Protein AF-A0AAN7AMM7-F1 (afdb_monomer)

Secondary structure (DSSP, 8-state):
-------------------------------------------------------------------------------------------------------------------------HHHHHHHHHHHHHHHTTTTTSPPPPP-SHHHHHHHHHHHHTTTT--HHHHHHHHHHHHHT--HHHHHHHHHHHHHHHHHHHHHHHHHHHTS-HHHHHHHHHHHHHHHHTT---PPPPP-TTSPPPPPPHHHHHHHHHHHTSTTTTS-HHHHHHHHHHHHHHS-HHHHHHHH-TTS--

Foldseek 3Di:
DDDDDDDDDDDDDDDDDDDDDDDDDDDDDDDDDDDDPDDPDDDDDPPPPDPDDDPDDDDDDDDDDDDDDDDDDDDDDDDDDDDDDDDDDDDDDDDDDDDDDDDDDPDPDDPDPPPPPPPQPVVSVVVVLLVVLCVLLCQVVQDDADQLDLLSLLVVVVCVVQPPNDPCVVCVVVSVVVVVVDDPVSSVVSNVVSNVSVVVSVVSRLVVLVPDDPVSLVSSQVSQVVCVVVVHDHDDRRDDPPDDDDDDALLRVQLVVQVVVCPCVPPDPVVSVVVSVVVVVVDDPVVSVCSRCVVVVD

Radius of gyration: 39.68 Å; Cα contacts (8 Å, |Δi|>4): 112; chains: 1; bounding box: 94×108×64 Å

InterPro domains:
  IPR036910 High mobility group box domain superfamily [G3DSA:1.10.30.10] (140-233)
  IPR036910 High mobility group box domain superfamily [G3DSA:1.10.30.10] (241-297)
  IPR036910 High mobility group box domain superfamily [SSF47095] (231-293)

Sequence (298 aa):
MLTSVGLATARRLHVGGAQSIYRTTRVALRISSQSAVVVPSGIRIAAIFKRGFAAARTARAPKAAAVVKTTKKTTTTTTTKKPKKKTTAASAKKKTTTKKAKKAAPKAKKPKTVKKKVALTDEQKQKLKIKKLREVALLSDQPTGLPSRTWPVFLSNHLKENTGKVNLTKDATELGARYKQLSAADLAALDAIAKRNKAANDLALASWVASKSVEEIAAANRARVKLRKLGVKAKSRLVDPRHVPKALTGFALFTKARWASGEFAGFKTPEATRAISQEWKGLSAAERESYLHPSEAV

Nearest PDB structures (foldseek):
  3tq6-assembly1_A  TM=4.066E-01  e=6.238E-02  Homo sapiens
  6erq-assembly2_G  TM=4.238E-01  e=1.434E-01  Homo sapiens

Structure (mmCIF, N/CA/C/O backbone):
data_AF-A0AAN7AMM7-F1
#
_entry.id   AF-A0AAN7AMM7-F1
#
loop_
_atom_site.group_PDB
_atom_site.id
_atom_site.type_symbol
_atom_site.label_atom_id
_atom_site.label_alt_id
_atom_site.label_comp_id
_atom_site.label_asym_id
_atom_site.label_entity_id
_atom_site.label_seq_id
_atom_site.pdbx_PDB_ins_code
_atom_site.Cartn_x
_atom_site.Cartn_y
_atom_site.Cartn_z
_atom_site.occupancy
_atom_site.B_iso_or_equiv
_atom_site.auth_seq_id
_atom_site.auth_comp_id
_atom_site.auth_asym_id
_atom_site.auth_atom_id
_atom_site.pdbx_PDB_model_num
ATOM 1 N N . MET A 1 1 ? 35.305 -30.884 31.792 1.00 46.66 1 MET A N 1
ATOM 2 C CA . MET A 1 1 ? 34.986 -32.287 31.448 1.00 46.66 1 MET A CA 1
ATOM 3 C C . MET A 1 1 ? 33.794 -32.718 32.292 1.00 46.66 1 MET A C 1
ATOM 5 O O . MET A 1 1 ? 33.762 -32.320 33.445 1.00 46.66 1 MET A O 1
ATOM 9 N N . LEU A 1 2 ? 32.880 -33.501 31.705 1.00 39.72 2 LEU A N 1
ATOM 10 C CA . LEU A 1 2 ? 31.618 -34.063 32.237 1.00 39.72 2 LEU A CA 1
ATOM 11 C C . LEU A 1 2 ? 30.327 -33.286 31.906 1.00 39.72 2 LEU A C 1
ATOM 13 O O . LEU A 1 2 ? 29.833 -32.433 32.634 1.00 39.72 2 LEU A O 1
ATOM 17 N N . THR A 1 3 ? 29.810 -33.655 30.737 1.00 46.28 3 THR A N 1
ATOM 18 C CA . THR A 1 3 ? 28.463 -33.476 30.188 1.00 46.28 3 THR A CA 1
ATOM 19 C C . THR A 1 3 ? 27.392 -34.194 31.018 1.00 46.28 3 THR A C 1
ATOM 21 O O . THR A 1 3 ? 27.584 -35.350 31.386 1.00 46.28 3 THR A O 1
ATOM 24 N N . SER A 1 4 ? 26.230 -33.562 31.212 1.00 45.06 4 SER A N 1
ATOM 25 C CA . SER A 1 4 ? 25.008 -34.207 31.712 1.00 45.06 4 SER A CA 1
ATOM 26 C C . SER A 1 4 ? 24.020 -34.372 30.555 1.00 45.06 4 SER A C 1
ATOM 28 O O . SER A 1 4 ? 23.409 -33.409 30.091 1.00 45.06 4 SER A O 1
ATOM 30 N N . VAL A 1 5 ? 23.928 -35.602 30.052 1.00 50.38 5 VAL A N 1
ATOM 31 C CA . VAL A 1 5 ? 22.868 -36.091 29.165 1.00 50.38 5 VAL A CA 1
ATOM 32 C C . VAL A 1 5 ? 21.896 -36.865 30.049 1.00 50.38 5 VAL A C 1
ATOM 34 O O . VAL A 1 5 ? 22.305 -37.790 30.742 1.00 50.38 5 VAL A O 1
ATOM 37 N N . GLY A 1 6 ? 20.615 -36.501 30.015 1.00 45.38 6 GLY A N 1
ATOM 38 C CA . GLY A 1 6 ? 19.562 -37.181 30.766 1.00 45.38 6 GLY A CA 1
ATOM 39 C C . GLY A 1 6 ? 18.211 -37.037 30.077 1.00 45.38 6 GLY A C 1
ATOM 40 O O . GLY A 1 6 ? 17.442 -36.131 30.379 1.00 45.38 6 GLY A O 1
ATOM 41 N N . LEU A 1 7 ? 17.954 -37.930 29.121 1.00 44.44 7 LEU A N 1
ATOM 42 C CA . LEU A 1 7 ? 16.650 -38.199 28.515 1.00 44.44 7 LEU A CA 1
ATOM 43 C C . LEU A 1 7 ? 15.674 -38.735 29.574 1.00 44.44 7 LEU A C 1
ATOM 45 O O . LEU A 1 7 ? 15.968 -39.735 30.222 1.00 44.44 7 LEU A O 1
ATOM 49 N N . ALA A 1 8 ? 14.484 -38.144 29.681 1.00 43.47 8 ALA A N 1
ATOM 50 C CA . ALA A 1 8 ? 13.357 -38.751 30.388 1.00 43.47 8 ALA A CA 1
ATOM 51 C C . ALA A 1 8 ? 12.073 -38.591 29.564 1.00 43.47 8 ALA A C 1
ATOM 53 O O . ALA A 1 8 ? 11.378 -37.578 29.607 1.00 43.47 8 ALA A O 1
ATOM 54 N N . THR A 1 9 ? 11.776 -39.621 28.777 1.00 49.09 9 THR A N 1
ATOM 55 C CA . THR A 1 9 ? 10.479 -39.855 28.142 1.00 49.09 9 THR A CA 1
ATOM 56 C C . THR A 1 9 ? 9.549 -40.543 29.138 1.00 49.09 9 THR A C 1
ATOM 58 O O . THR A 1 9 ? 9.823 -41.672 29.538 1.00 49.09 9 THR A O 1
ATOM 61 N N . ALA A 1 10 ? 8.418 -39.927 29.479 1.00 43.88 10 ALA A N 1
ATOM 62 C CA . ALA A 1 10 ? 7.326 -40.612 30.167 1.00 43.88 10 ALA A CA 1
ATOM 63 C C . ALA A 1 10 ? 6.009 -40.361 29.426 1.00 43.88 10 ALA A C 1
ATOM 65 O O . ALA A 1 10 ? 5.419 -39.284 29.473 1.00 43.88 10 ALA A O 1
ATOM 66 N N . ARG A 1 11 ? 5.576 -41.402 28.713 1.00 40.56 11 ARG A N 1
ATOM 67 C CA . ARG A 1 11 ? 4.236 -41.555 28.151 1.00 40.56 11 ARG A CA 1
ATOM 68 C C . ARG A 1 11 ? 3.248 -41.729 29.309 1.00 40.56 11 ARG A C 1
ATOM 70 O O . ARG A 1 11 ? 3.452 -42.604 30.146 1.00 40.56 11 ARG A O 1
ATOM 77 N N . ARG A 1 12 ? 2.144 -40.983 29.317 1.00 44.97 12 ARG A N 1
ATOM 78 C CA . ARG A 1 12 ? 0.908 -41.415 29.985 1.00 44.97 12 ARG A CA 1
ATOM 79 C C . ARG A 1 12 ? -0.220 -41.459 28.967 1.00 44.97 12 ARG A C 1
ATOM 81 O O . ARG A 1 12 ? -0.675 -40.437 28.468 1.00 44.97 12 ARG A O 1
ATOM 88 N N . LEU A 1 13 ? -0.610 -42.692 28.668 1.00 38.50 13 LEU A N 1
ATOM 89 C CA . LEU A 1 13 ? -1.892 -43.075 28.099 1.00 38.50 13 LEU A CA 1
ATOM 90 C C . LEU A 1 13 ? -2.996 -42.742 29.109 1.00 38.50 13 LEU A C 1
ATOM 92 O O . LEU A 1 13 ? -2.814 -42.998 30.299 1.00 38.50 13 LEU A O 1
ATOM 96 N N . HIS A 1 14 ? -4.135 -42.251 28.630 1.00 42.66 14 HIS A N 1
ATOM 97 C CA . HIS A 1 14 ? -5.446 -42.601 29.173 1.00 42.66 14 HIS A CA 1
ATOM 98 C C . HIS A 1 14 ? -6.382 -42.894 27.998 1.00 42.66 14 HIS A C 1
ATOM 100 O O . HIS A 1 14 ? -6.442 -42.152 27.019 1.00 42.66 14 HIS A O 1
ATOM 106 N N . VAL A 1 15 ? -7.034 -44.044 28.118 1.00 45.81 15 VAL A N 1
ATOM 107 C CA . VAL A 1 15 ? -8.008 -44.668 27.224 1.00 45.81 15 VAL A CA 1
ATOM 108 C C . VAL A 1 15 ? -9.395 -44.502 27.853 1.00 45.81 15 VAL A C 1
ATOM 110 O O . VAL A 1 15 ? -9.505 -44.512 29.076 1.00 45.81 15 VAL A O 1
ATOM 113 N N . GLY A 1 16 ? -10.432 -44.436 27.011 1.00 36.75 16 GLY A N 1
ATOM 114 C CA . GLY A 1 16 ? -11.852 -44.597 27.366 1.00 36.75 16 GLY A CA 1
ATOM 115 C C . GLY A 1 16 ? -12.632 -43.328 27.041 1.00 36.75 16 GLY A C 1
ATOM 116 O O . GLY A 1 16 ? -12.520 -42.350 27.764 1.00 36.75 16 GLY A O 1
ATOM 117 N N . GLY A 1 17 ? -13.301 -43.193 25.897 1.00 37.69 17 GLY A N 1
ATOM 118 C CA . GLY A 1 17 ? -14.457 -43.933 25.355 1.00 37.69 17 GLY A CA 1
ATOM 119 C C . GLY A 1 17 ? -15.352 -42.833 24.735 1.00 37.69 17 GLY A C 1
ATOM 120 O O . GLY A 1 17 ? -15.280 -41.697 25.183 1.00 37.69 17 GLY A O 1
ATOM 121 N N . ALA A 1 18 ? -16.136 -42.951 23.669 1.00 44.47 18 ALA A N 1
ATOM 122 C CA . ALA A 1 18 ? -16.715 -44.020 22.870 1.00 44.47 18 ALA A CA 1
ATOM 123 C C . ALA A 1 18 ? -16.706 -43.532 21.390 1.00 44.47 18 ALA A C 1
ATOM 125 O O . ALA A 1 18 ? -16.718 -42.330 21.139 1.00 44.47 18 ALA A O 1
ATOM 126 N N . GLN A 1 19 ? -16.442 -44.377 20.384 1.00 42.66 19 GLN A N 1
ATOM 127 C CA . GLN A 1 19 ? -17.446 -44.967 19.467 1.00 42.66 19 GLN A CA 1
ATOM 128 C C . GLN A 1 19 ? -18.625 -44.008 19.150 1.00 42.66 19 GLN A C 1
ATOM 130 O O . GLN A 1 19 ? -19.270 -43.521 20.063 1.00 42.66 19 GLN A O 1
ATOM 135 N N . SER A 1 20 ? -19.058 -43.746 17.916 1.00 37.78 20 SER A N 1
ATOM 136 C CA . SER A 1 20 ? -18.904 -44.482 16.662 1.00 37.78 20 SER A CA 1
ATOM 137 C C . SER A 1 20 ? -19.688 -43.716 15.566 1.00 37.78 20 SER A C 1
ATOM 139 O O . SER A 1 20 ? -20.734 -43.153 15.866 1.00 37.78 20 SER A O 1
ATOM 141 N N . ILE A 1 21 ? -19.136 -43.698 14.338 1.00 48.72 21 ILE A N 1
ATOM 142 C CA . ILE A 1 21 ? -19.791 -43.930 13.025 1.00 48.72 21 ILE A CA 1
ATOM 143 C C . ILE A 1 21 ? -21.006 -43.013 12.707 1.00 48.72 21 ILE A C 1
ATOM 145 O O . ILE A 1 21 ? -21.989 -42.994 13.421 1.00 48.72 21 ILE A O 1
ATOM 149 N N . TYR A 1 22 ? -21.000 -42.177 11.658 1.00 42.22 22 TYR A N 1
ATOM 150 C CA . TYR A 1 22 ? -21.441 -42.561 10.309 1.00 42.22 22 TYR A CA 1
ATOM 151 C C . TYR A 1 22 ? -21.003 -41.549 9.225 1.00 42.22 22 TYR A C 1
ATOM 153 O O . TYR A 1 22 ? -21.316 -40.366 9.284 1.00 42.22 22 TYR A O 1
ATOM 161 N N . ARG A 1 23 ? -20.420 -42.115 8.156 1.00 40.47 23 ARG A N 1
ATOM 162 C CA . ARG A 1 23 ? -20.564 -41.737 6.731 1.00 40.47 23 ARG A CA 1
ATOM 163 C C . ARG A 1 23 ? -19.791 -40.527 6.198 1.00 40.47 23 ARG A C 1
ATOM 165 O O . ARG A 1 23 ? -20.318 -39.456 5.919 1.00 40.47 23 ARG A O 1
ATOM 172 N N . THR A 1 24 ? -18.549 -40.831 5.842 1.00 47.97 24 THR A N 1
ATOM 173 C CA . THR A 1 24 ? -17.910 -40.375 4.604 1.00 47.97 24 THR A CA 1
ATOM 174 C C . THR A 1 24 ? -18.568 -40.997 3.356 1.00 47.97 24 THR A C 1
ATOM 176 O O . THR A 1 24 ? -19.248 -42.020 3.433 1.00 47.97 24 THR A O 1
ATOM 179 N N . THR A 1 25 ? -18.255 -40.399 2.199 1.00 48.72 25 THR A N 1
ATOM 180 C CA . THR A 1 25 ? -18.481 -40.816 0.795 1.00 48.72 25 THR A CA 1
ATOM 181 C C . THR A 1 25 ? -19.741 -40.292 0.093 1.00 48.72 25 THR A C 1
ATOM 183 O O . THR A 1 25 ? -20.838 -40.804 0.265 1.00 48.72 25 THR A O 1
ATOM 186 N N . ARG A 1 26 ? -19.536 -39.317 -0.808 1.00 44.62 26 ARG A N 1
ATOM 187 C CA . ARG A 1 26 ? -19.752 -39.481 -2.260 1.00 44.62 26 ARG A CA 1
ATOM 188 C C . ARG A 1 26 ? -18.872 -38.496 -3.034 1.00 44.62 26 ARG A C 1
ATOM 190 O O . ARG A 1 26 ? -19.199 -37.326 -3.188 1.00 44.62 26 ARG A O 1
ATOM 197 N N . VAL A 1 27 ? -17.754 -39.013 -3.535 1.00 41.50 27 VAL A N 1
ATOM 198 C CA . VAL A 1 27 ? -17.115 -38.524 -4.759 1.00 41.50 27 VAL A CA 1
ATOM 199 C C . VAL A 1 27 ? -17.844 -39.216 -5.906 1.00 41.50 27 VAL A C 1
ATOM 201 O O . VAL A 1 27 ? -17.914 -40.441 -5.932 1.00 41.50 27 VAL A O 1
ATOM 204 N N . ALA A 1 28 ? -18.398 -38.446 -6.836 1.00 44.62 28 ALA A N 1
ATOM 205 C CA . ALA A 1 28 ? -18.820 -38.955 -8.131 1.00 44.62 28 ALA A CA 1
ATOM 206 C C . ALA A 1 28 ? -18.391 -37.954 -9.202 1.00 44.62 28 ALA A C 1
ATOM 208 O O . ALA A 1 28 ? -18.770 -36.782 -9.169 1.00 44.62 28 ALA A O 1
ATOM 209 N N . LEU A 1 29 ? -17.561 -38.446 -10.122 1.00 42.75 29 LEU A N 1
ATOM 210 C CA . LEU A 1 29 ? -17.170 -37.786 -11.356 1.00 42.75 29 LEU A CA 1
ATOM 211 C C . LEU A 1 29 ? -18.412 -37.324 -12.131 1.00 42.75 29 LEU A C 1
ATOM 213 O O . LEU A 1 29 ? -19.308 -38.119 -12.410 1.00 42.75 29 LEU A O 1
ATOM 217 N N . ARG A 1 30 ? -18.390 -36.079 -12.607 1.00 42.78 30 ARG A N 1
ATOM 218 C CA . ARG A 1 30 ? -19.009 -35.730 -13.889 1.00 42.78 30 ARG A CA 1
ATOM 219 C C . ARG A 1 30 ? -17.987 -35.014 -14.752 1.00 42.78 30 ARG A C 1
ATOM 221 O O . ARG A 1 30 ? -17.804 -33.805 -14.679 1.00 42.78 30 ARG A O 1
ATOM 228 N N . ILE A 1 31 ? -17.325 -35.824 -15.567 1.00 46.47 31 ILE A N 1
ATOM 229 C CA . ILE A 1 31 ? -16.781 -35.408 -16.850 1.00 46.47 31 ILE A CA 1
ATOM 230 C C . ILE A 1 31 ? -17.985 -35.354 -17.792 1.00 46.47 31 ILE A C 1
ATOM 232 O O . ILE A 1 31 ? -18.560 -36.384 -18.128 1.00 46.47 31 ILE A O 1
ATOM 236 N N . SER A 1 32 ? -18.392 -34.154 -18.187 1.00 46.72 32 SER A N 1
ATOM 237 C CA . SER A 1 32 ? -19.188 -33.960 -19.395 1.00 46.72 32 SER A CA 1
ATOM 238 C C . SER A 1 32 ? -18.761 -32.652 -20.040 1.00 46.72 32 SER A C 1
ATOM 240 O O . SER A 1 32 ? -19.041 -31.561 -19.544 1.00 46.72 32 SER A O 1
ATOM 242 N N . SER A 1 33 ? -18.033 -32.819 -21.135 1.00 48.41 33 SER A N 1
ATOM 243 C CA . SER A 1 33 ? -17.755 -31.855 -22.185 1.00 48.41 33 SER A CA 1
ATOM 244 C C . SER A 1 33 ? -18.963 -30.971 -22.499 1.00 48.41 33 SER A C 1
ATOM 246 O O . SER A 1 33 ? -19.950 -31.444 -23.060 1.00 48.41 33 SER A O 1
ATOM 248 N N . GLN A 1 34 ? -18.851 -29.678 -22.206 1.00 50.12 34 GLN A N 1
ATOM 249 C CA . GLN A 1 34 ? -19.553 -28.649 -22.962 1.00 50.12 34 GLN A CA 1
ATOM 250 C C . GLN A 1 34 ? -18.558 -27.559 -23.338 1.00 50.12 34 GLN A C 1
ATOM 252 O O . GLN A 1 34 ? -18.090 -26.771 -22.518 1.00 50.12 34 GLN A O 1
ATOM 257 N N . SER A 1 35 ? -18.215 -27.579 -24.616 1.00 49.62 35 SER A N 1
ATOM 258 C CA . SER A 1 35 ? -17.492 -26.552 -25.339 1.00 49.62 35 SER A CA 1
ATOM 259 C C . SER A 1 35 ? -18.355 -25.289 -25.380 1.00 49.62 35 SER A C 1
ATOM 261 O O . SER A 1 35 ? -19.214 -25.148 -26.244 1.00 49.62 35 SER A O 1
ATOM 263 N N . ALA A 1 36 ? -18.151 -24.370 -24.437 1.00 45.97 36 ALA A N 1
ATOM 264 C CA . ALA A 1 36 ? -18.693 -23.021 -24.531 1.00 45.97 36 ALA A CA 1
ATOM 265 C C . ALA A 1 36 ? -17.600 -22.101 -25.083 1.00 45.97 36 ALA A C 1
ATOM 267 O O . ALA A 1 36 ? -16.640 -21.751 -24.395 1.00 45.97 36 ALA A O 1
ATOM 268 N N . VAL A 1 37 ? -17.744 -21.742 -26.357 1.00 45.25 37 VAL A N 1
ATOM 269 C CA . VAL A 1 37 ? -16.970 -20.693 -27.022 1.00 45.25 37 VAL A CA 1
ATOM 270 C C . VAL A 1 37 ? -17.194 -19.388 -26.257 1.00 45.25 37 VAL A C 1
ATOM 272 O O . VAL A 1 37 ? -18.255 -18.773 -26.338 1.00 45.25 37 VAL A O 1
ATOM 275 N N . VAL A 1 38 ? -16.197 -18.968 -25.480 1.00 45.22 38 VAL A N 1
ATOM 276 C CA . VAL A 1 38 ? -16.181 -17.648 -24.848 1.00 45.22 38 VAL A CA 1
ATOM 277 C C . VAL A 1 38 ? -15.828 -16.630 -25.927 1.00 45.22 38 VAL A C 1
ATOM 279 O O . VAL A 1 38 ? -14.667 -16.464 -26.292 1.00 45.22 38 VAL A O 1
ATOM 282 N N . VAL A 1 39 ? -16.848 -15.951 -26.448 1.00 49.22 39 VAL A N 1
ATOM 283 C CA . VAL A 1 39 ? -16.688 -14.739 -27.257 1.00 49.22 39 VAL A CA 1
ATOM 284 C C . VAL A 1 39 ? -16.130 -13.640 -26.342 1.00 49.22 39 VAL A C 1
ATOM 286 O O . VAL A 1 39 ? -16.790 -13.289 -25.359 1.00 49.22 39 VAL A O 1
ATOM 289 N N . PRO A 1 40 ? -14.938 -13.072 -26.598 1.00 53.62 40 PRO A N 1
ATOM 290 C CA . PRO A 1 40 ? -14.447 -11.958 -25.803 1.00 53.62 40 PRO A CA 1
ATOM 291 C C . PRO A 1 40 ? -15.307 -10.722 -26.089 1.00 53.62 40 PRO A C 1
ATOM 293 O O . PRO A 1 40 ? -15.262 -10.140 -27.171 1.00 53.62 40 PRO A O 1
ATOM 296 N N . SER A 1 41 ? -16.102 -10.314 -25.098 1.00 53.72 41 SER A N 1
ATOM 297 C CA . SER A 1 41 ? -16.839 -9.052 -25.116 1.00 53.72 41 SER A CA 1
ATOM 298 C C . SER A 1 41 ? -15.871 -7.892 -25.366 1.00 53.72 41 SER A C 1
ATOM 300 O O . SER A 1 41 ? -14.927 -7.685 -24.597 1.00 53.72 41 SER A O 1
ATOM 302 N N . GLY A 1 42 ? -16.112 -7.160 -26.451 1.00 46.16 42 GLY A N 1
ATOM 303 C CA . GLY A 1 42 ? -15.247 -6.114 -26.973 1.00 46.16 42 GLY A CA 1
ATOM 304 C C . GLY A 1 42 ? -14.822 -5.047 -25.960 1.00 46.16 42 GLY A C 1
ATOM 305 O O . GLY A 1 42 ? -15.602 -4.539 -25.156 1.00 46.16 42 GLY A O 1
ATOM 306 N N . ILE A 1 43 ? -13.534 -4.720 -26.043 1.00 47.38 43 ILE A N 1
ATOM 307 C CA . ILE A 1 43 ? -12.933 -3.380 -26.007 1.00 47.38 43 ILE A CA 1
ATOM 308 C C . ILE A 1 43 ? -13.866 -2.283 -25.455 1.00 47.38 43 ILE A C 1
ATOM 310 O O . ILE A 1 43 ? -14.553 -1.583 -26.197 1.00 47.38 43 ILE A O 1
ATOM 314 N N . ARG A 1 44 ? -13.823 -2.045 -24.139 1.00 47.03 44 ARG A N 1
ATOM 315 C CA . ARG A 1 44 ? -14.294 -0.773 -23.575 1.00 47.03 44 ARG A CA 1
ATOM 316 C C . ARG A 1 44 ? -13.212 0.283 -23.784 1.00 47.03 44 ARG A C 1
ATOM 318 O O . ARG A 1 44 ? -12.272 0.384 -22.997 1.00 47.03 44 ARG A O 1
ATOM 325 N N . ILE A 1 45 ? -13.347 1.070 -24.848 1.00 45.78 45 ILE A N 1
ATOM 326 C CA . ILE A 1 45 ? -12.580 2.305 -25.035 1.00 45.78 45 ILE A CA 1
ATOM 327 C C . ILE A 1 45 ? -13.015 3.276 -23.932 1.00 45.78 45 ILE A C 1
ATOM 329 O O . ILE A 1 45 ? -14.131 3.791 -23.937 1.00 45.78 45 ILE A O 1
ATOM 333 N N . ALA A 1 46 ? -12.144 3.514 -22.953 1.00 44.94 46 ALA A N 1
ATOM 334 C CA . ALA A 1 46 ? -12.345 4.571 -21.974 1.00 44.94 46 ALA A CA 1
ATOM 335 C C . ALA A 1 46 ? -12.179 5.929 -22.675 1.00 44.94 46 ALA A C 1
ATOM 337 O O . ALA A 1 46 ? -11.060 6.397 -22.885 1.00 44.94 46 ALA A O 1
ATOM 338 N N . ALA A 1 47 ? -13.291 6.561 -23.050 1.00 44.84 47 ALA A N 1
ATOM 339 C CA . ALA A 1 47 ? -13.295 7.947 -23.498 1.00 44.84 47 ALA A CA 1
ATOM 340 C C . ALA A 1 47 ? -12.860 8.853 -22.332 1.00 44.84 47 ALA A C 1
ATOM 342 O O . ALA A 1 47 ? -13.588 9.053 -21.357 1.00 44.84 47 ALA A O 1
ATOM 343 N N . ILE A 1 48 ? -11.641 9.388 -22.414 1.00 49.22 48 ILE A N 1
ATOM 344 C CA . ILE A 1 48 ? -11.133 10.400 -21.487 1.00 49.22 48 ILE A CA 1
ATOM 345 C C . ILE A 1 48 ? -11.788 11.731 -21.864 1.00 49.22 48 ILE A C 1
ATOM 347 O O . ILE A 1 48 ? -11.301 12.457 -22.730 1.00 49.22 48 ILE A O 1
ATOM 351 N N . PHE A 1 49 ? -12.895 12.070 -21.206 1.00 46.22 49 PHE A N 1
ATOM 352 C CA . PHE A 1 49 ? -13.457 13.415 -21.283 1.00 46.22 49 PHE A CA 1
ATOM 353 C C . PHE A 1 49 ? -12.520 14.394 -20.567 1.00 46.22 49 PHE A C 1
ATOM 355 O O . PHE A 1 49 ? -12.395 14.395 -19.339 1.00 46.22 49 PHE A O 1
ATOM 362 N N . LYS A 1 50 ? -11.844 15.247 -21.345 1.00 43.22 50 LYS A N 1
ATOM 363 C CA . LYS A 1 50 ? -11.130 16.415 -20.825 1.00 43.22 50 LYS A CA 1
ATOM 364 C C . LYS A 1 50 ? -12.162 17.382 -20.244 1.00 43.22 50 LYS A C 1
ATOM 366 O O . LYS A 1 50 ? -12.866 18.070 -20.973 1.00 43.22 50 LYS A O 1
ATOM 371 N N . ARG A 1 51 ? -12.253 17.424 -18.916 1.00 44.22 51 ARG A N 1
ATOM 372 C CA . ARG A 1 51 ? -13.058 18.393 -18.167 1.00 44.22 51 ARG A CA 1
ATOM 373 C C . ARG A 1 51 ? -12.420 19.780 -18.314 1.00 44.22 51 ARG A C 1
ATOM 375 O O . ARG A 1 51 ? -11.549 20.153 -17.533 1.00 44.22 51 ARG A O 1
ATOM 382 N N . GLY A 1 52 ? -12.806 20.502 -19.363 1.00 43.28 52 GLY A N 1
ATOM 383 C CA . GLY A 1 52 ? -12.504 21.920 -19.529 1.00 43.28 52 GLY A CA 1
ATOM 384 C C . GLY A 1 52 ? -13.243 22.732 -18.467 1.00 43.28 52 GLY A C 1
ATOM 385 O O . GLY A 1 52 ? -14.444 22.558 -18.264 1.00 43.28 52 GLY A O 1
ATOM 386 N N . PHE A 1 53 ? -12.519 23.589 -17.753 1.00 44.84 53 PHE A N 1
ATOM 387 C CA . PHE A 1 53 ? -13.102 24.557 -16.831 1.00 44.84 53 PHE A CA 1
ATOM 388 C C . PHE A 1 53 ? -13.819 25.647 -17.638 1.00 44.84 53 PHE A C 1
ATOM 390 O O . PHE A 1 53 ? -13.195 26.603 -18.085 1.00 44.84 53 PHE A O 1
ATOM 397 N N . ALA A 1 54 ? -15.131 25.505 -17.822 1.00 42.81 54 ALA A N 1
ATOM 398 C CA . ALA A 1 54 ? -15.989 26.606 -18.237 1.00 42.81 54 ALA A CA 1
ATOM 399 C C . ALA A 1 54 ? -16.420 27.382 -16.983 1.00 42.81 54 ALA A C 1
ATOM 401 O O . ALA A 1 54 ? -17.220 26.902 -16.179 1.00 42.81 54 ALA A O 1
ATOM 402 N N . ALA A 1 55 ? -15.850 28.571 -16.791 1.00 45.81 55 ALA A N 1
ATOM 403 C CA . ALA A 1 55 ? -16.314 29.526 -15.796 1.00 45.81 55 ALA A CA 1
ATOM 404 C C . ALA A 1 55 ? -17.632 30.148 -16.283 1.00 45.81 55 ALA A C 1
ATOM 406 O O . ALA A 1 55 ? -17.631 31.118 -17.039 1.00 45.81 55 ALA A O 1
ATOM 407 N N . ALA A 1 56 ? -18.763 29.585 -15.861 1.00 44.03 56 ALA A N 1
ATOM 408 C CA . ALA A 1 56 ? -20.065 30.214 -16.035 1.00 44.03 56 ALA A CA 1
ATOM 409 C C . ALA A 1 56 ? -20.190 31.379 -15.037 1.00 44.03 56 ALA A C 1
ATOM 411 O O . ALA A 1 56 ? -20.398 31.174 -13.842 1.00 44.03 56 ALA A O 1
ATOM 412 N N . ARG A 1 57 ? -20.020 32.615 -15.524 1.00 41.44 57 ARG A N 1
ATOM 413 C CA . ARG A 1 57 ? -20.382 33.833 -14.786 1.00 41.44 57 ARG A CA 1
ATOM 414 C C . ARG A 1 57 ? -21.893 33.996 -14.898 1.00 41.44 57 ARG A C 1
ATOM 416 O O . ARG A 1 57 ? -22.405 34.293 -15.972 1.00 41.44 57 ARG A O 1
ATOM 423 N N . THR A 1 58 ? -22.603 33.787 -13.798 1.00 44.88 58 THR A N 1
ATOM 424 C CA . THR A 1 58 ? -24.023 34.121 -13.692 1.00 44.88 58 THR A CA 1
ATOM 425 C C . THR A 1 58 ? -24.196 35.632 -13.771 1.00 44.88 58 THR A C 1
ATOM 427 O O . THR A 1 58 ? -23.633 36.379 -12.967 1.00 44.88 58 THR A O 1
ATOM 430 N N . ALA A 1 59 ? -24.970 36.063 -14.762 1.00 40.97 59 ALA A N 1
ATOM 431 C CA . ALA A 1 59 ? -25.423 37.427 -14.939 1.00 40.97 59 ALA A CA 1
ATOM 432 C C . ALA A 1 59 ? -26.306 37.862 -13.760 1.00 40.97 59 ALA A C 1
ATOM 434 O O . ALA A 1 59 ? -27.292 37.204 -13.432 1.00 40.97 59 ALA A O 1
ATOM 435 N N . ARG A 1 60 ? -25.977 39.008 -13.159 1.00 36.75 60 ARG A N 1
ATOM 436 C CA . ARG A 1 60 ? -26.936 39.841 -12.431 1.00 36.75 60 ARG A CA 1
ATOM 437 C C . ARG A 1 60 ? -26.511 41.303 -12.575 1.00 36.75 60 ARG A C 1
ATOM 439 O O . ARG A 1 60 ? -25.476 41.710 -12.062 1.00 36.75 60 ARG A O 1
ATOM 446 N N . ALA A 1 61 ? -27.304 42.059 -13.321 1.00 38.53 61 ALA A N 1
ATOM 447 C CA . ALA A 1 61 ? -27.382 43.522 -13.290 1.00 38.53 61 ALA A CA 1
ATOM 448 C C . ALA A 1 61 ? -28.729 43.891 -12.605 1.00 38.53 61 ALA A C 1
ATOM 450 O O . ALA A 1 61 ? -29.532 42.965 -12.433 1.00 38.53 61 ALA A O 1
ATOM 451 N N . PRO A 1 62 ? -29.056 45.162 -12.254 1.00 49.66 62 PRO A N 1
ATOM 452 C CA . PRO A 1 62 ? -28.415 46.416 -12.687 1.00 49.66 62 PRO A CA 1
ATOM 453 C C . PRO A 1 62 ? -28.342 47.568 -11.636 1.00 49.66 62 PRO A C 1
ATOM 455 O O . PRO A 1 62 ? -28.788 47.425 -10.501 1.00 49.66 62 PRO A O 1
ATOM 458 N N . LYS A 1 63 ? -27.885 48.741 -12.131 1.00 32.03 63 LYS A N 1
ATOM 459 C CA . LYS A 1 63 ? -27.938 50.137 -11.607 1.00 32.03 63 LYS A CA 1
ATOM 460 C C . LYS A 1 63 ? -26.745 50.544 -10.710 1.00 32.03 63 LYS A C 1
ATOM 462 O O . LYS A 1 63 ? -26.367 49.785 -9.837 1.00 32.03 63 LYS A O 1
ATOM 467 N N . ALA A 1 64 ? -26.078 51.695 -10.864 1.00 33.88 64 ALA A N 1
ATOM 468 C CA . ALA A 1 64 ? -26.403 52.948 -11.550 1.00 33.88 64 ALA A CA 1
ATOM 469 C C . ALA A 1 64 ? -25.139 53.718 -12.024 1.00 33.88 64 ALA A C 1
ATOM 471 O O . ALA A 1 64 ? -24.055 53.543 -11.482 1.00 33.88 64 ALA A O 1
ATOM 472 N N . ALA A 1 65 ? -25.361 54.544 -13.054 1.00 31.27 65 ALA A N 1
ATOM 473 C CA . ALA A 1 65 ? -24.721 55.800 -13.477 1.00 31.27 65 ALA A CA 1
ATOM 474 C C . ALA A 1 65 ? -23.332 56.227 -12.946 1.00 31.27 65 ALA A C 1
ATOM 476 O O . ALA A 1 65 ? -23.159 56.436 -11.752 1.00 31.27 65 ALA A O 1
ATOM 477 N N . ALA A 1 66 ? -22.419 56.515 -13.888 1.00 35.41 66 ALA A N 1
ATOM 478 C CA . ALA A 1 66 ? -21.620 57.754 -14.024 1.00 35.41 66 ALA A CA 1
ATOM 479 C C . ALA A 1 66 ? -20.437 57.469 -14.985 1.00 35.41 66 ALA A C 1
ATOM 481 O O . ALA A 1 66 ? -19.579 56.647 -14.697 1.00 35.41 66 ALA A O 1
ATOM 482 N N . VAL A 1 67 ? -20.493 57.927 -16.241 1.00 35.28 67 VAL A N 1
ATOM 483 C CA . VAL A 1 67 ? -19.861 59.179 -16.712 1.00 35.28 67 VAL A CA 1
ATOM 484 C C . VAL A 1 67 ? -18.354 59.006 -17.014 1.00 35.28 67 VAL A C 1
ATOM 486 O O . VAL A 1 67 ? -17.508 59.024 -16.136 1.00 35.28 67 VAL A O 1
ATOM 489 N N . VAL A 1 68 ? -18.073 58.948 -18.329 1.00 36.31 68 VAL A N 1
ATOM 490 C CA . VAL A 1 68 ? -17.058 59.766 -19.035 1.00 36.31 68 VAL A CA 1
ATOM 491 C C . VAL A 1 68 ? -15.600 59.257 -19.158 1.00 36.31 68 VAL A C 1
ATOM 493 O O . VAL A 1 68 ? -14.787 59.334 -18.251 1.00 36.31 68 VAL A O 1
ATOM 496 N N . LYS A 1 69 ? -15.297 58.920 -20.427 1.00 37.50 69 LYS A N 1
ATOM 497 C CA . LYS A 1 69 ? -14.151 59.339 -21.272 1.00 37.50 69 LYS A CA 1
ATOM 498 C C . LYS A 1 69 ? -12.840 58.523 -21.331 1.00 37.50 69 LYS A C 1
ATOM 500 O O . LYS A 1 69 ? -12.005 58.510 -20.441 1.00 37.50 69 LYS A O 1
ATOM 505 N N . THR A 1 70 ? -12.657 58.018 -22.558 1.00 36.09 70 THR A N 1
ATOM 506 C CA . THR A 1 70 ? -11.496 58.131 -23.467 1.00 36.09 70 THR A CA 1
ATOM 507 C C . THR A 1 70 ? -10.209 57.344 -23.217 1.00 36.09 70 THR A C 1
ATOM 509 O O . THR A 1 70 ? -9.349 57.670 -22.413 1.00 36.09 70 THR A O 1
ATOM 512 N N . THR A 1 71 ? -10.074 56.374 -24.115 1.00 32.56 71 THR A N 1
ATOM 513 C CA . THR A 1 71 ? -8.901 55.757 -24.741 1.00 32.56 71 THR A CA 1
ATOM 514 C C . THR A 1 71 ? -7.836 56.697 -25.341 1.00 32.56 71 THR A C 1
ATOM 516 O O . THR A 1 71 ? -8.177 57.778 -25.819 1.00 32.56 71 THR A O 1
ATOM 519 N N . LYS A 1 72 ? -6.644 56.090 -25.557 1.00 33.44 72 LYS A N 1
ATOM 520 C CA . LYS A 1 72 ? -5.542 56.389 -26.522 1.00 33.44 72 LYS A CA 1
ATOM 521 C C . LYS A 1 72 ? -4.521 57.455 -26.052 1.00 33.44 72 LYS A C 1
ATOM 523 O O . LYS A 1 72 ? -4.920 58.431 -25.452 1.00 33.44 72 LYS A O 1
ATOM 528 N N . LYS A 1 73 ? -3.197 57.372 -26.286 1.00 30.92 73 LYS A N 1
ATOM 529 C CA . LYS A 1 73 ? -2.378 56.675 -27.306 1.00 30.92 73 LYS A CA 1
ATOM 530 C C . LYS A 1 73 ? -0.871 56.692 -26.915 1.00 30.92 73 LYS A C 1
ATOM 532 O O . LYS A 1 73 ? -0.425 57.605 -26.236 1.00 30.92 73 LYS A O 1
ATOM 537 N N . THR A 1 74 ? -0.129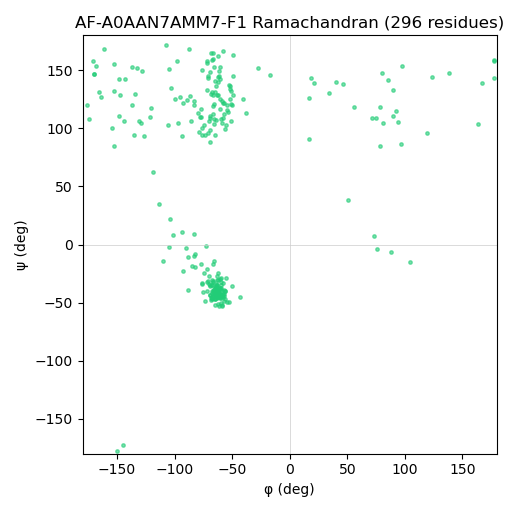 55.696 -27.408 1.00 30.64 74 THR A N 1
ATOM 538 C CA . THR A 1 74 ? 1.292 55.620 -27.857 1.00 30.64 74 THR A CA 1
ATOM 539 C C . THR A 1 74 ? 1.983 56.985 -28.132 1.00 30.64 74 THR A C 1
ATOM 541 O O . THR A 1 74 ? 1.324 57.856 -28.695 1.00 30.64 74 THR A O 1
ATOM 544 N N . THR A 1 75 ? 3.291 57.246 -27.896 1.00 30.84 75 THR A N 1
ATOM 545 C CA . THR A 1 75 ? 4.474 56.897 -28.753 1.00 30.84 75 THR A CA 1
ATOM 546 C C . THR A 1 75 ? 5.748 57.672 -28.274 1.00 30.84 75 THR A C 1
ATOM 548 O O . THR A 1 75 ? 5.594 58.844 -27.966 1.00 30.84 75 THR A O 1
ATOM 551 N N . THR A 1 76 ? 6.941 57.028 -28.240 1.00 30.45 76 THR A N 1
ATOM 552 C CA . THR A 1 76 ? 8.361 57.473 -28.523 1.00 30.45 76 THR A CA 1
ATOM 553 C C . THR A 1 76 ? 8.897 58.816 -27.930 1.00 30.45 76 THR A C 1
ATOM 555 O O . THR A 1 76 ? 8.212 59.823 -27.967 1.00 30.45 76 THR A O 1
ATOM 558 N N . THR A 1 77 ? 10.125 58.994 -27.390 1.00 30.34 77 THR A N 1
ATOM 559 C CA . THR A 1 77 ? 11.450 59.019 -28.075 1.00 30.34 77 THR A CA 1
ATOM 560 C C . THR A 1 77 ? 12.623 59.315 -27.090 1.00 30.34 77 THR A C 1
ATOM 562 O O . THR A 1 77 ? 12.435 59.887 -26.024 1.00 30.34 77 THR A O 1
ATOM 565 N N . THR A 1 78 ? 13.822 58.915 -27.524 1.00 31.58 78 THR A N 1
ATOM 566 C CA . THR A 1 78 ? 15.256 59.055 -27.152 1.00 31.58 78 THR A CA 1
ATOM 567 C C . THR A 1 78 ? 15.797 60.286 -26.380 1.00 31.58 78 THR A C 1
ATOM 569 O O . THR A 1 78 ? 15.340 61.400 -26.603 1.00 31.58 78 THR A O 1
ATOM 572 N N . THR A 1 79 ? 16.891 60.107 -25.603 1.00 33.91 79 THR A N 1
ATOM 573 C CA . THR A 1 79 ? 18.069 61.033 -25.469 1.00 33.91 79 THR A CA 1
ATOM 574 C C . THR A 1 79 ? 19.185 60.414 -24.578 1.00 33.91 79 THR A C 1
ATOM 576 O O . THR A 1 79 ? 18.941 60.035 -23.439 1.00 33.91 79 THR A O 1
ATOM 579 N N . THR A 1 80 ? 20.329 59.988 -25.140 1.00 34.75 80 THR A N 1
ATOM 580 C CA . THR A 1 80 ? 21.654 60.668 -25.252 1.00 34.75 80 THR A CA 1
ATOM 581 C C . THR A 1 80 ? 22.531 60.649 -23.977 1.00 34.75 80 THR A C 1
ATOM 583 O O . THR A 1 80 ? 22.178 61.217 -22.950 1.00 34.75 80 THR A O 1
ATOM 586 N N . LYS A 1 81 ? 23.723 60.021 -24.047 1.00 34.22 81 LYS A N 1
ATOM 587 C CA . LYS A 1 81 ? 24.764 59.994 -22.989 1.00 34.22 81 LYS A CA 1
ATOM 588 C C . LYS A 1 81 ? 26.182 60.188 -23.559 1.00 34.22 81 LYS A C 1
ATOM 590 O O . LYS A 1 81 ? 26.455 59.690 -24.648 1.00 34.22 81 LYS A O 1
ATOM 595 N N . LYS A 1 82 ? 27.060 60.742 -22.689 1.00 35.94 82 LYS A N 1
ATOM 596 C CA . LYS A 1 82 ? 28.549 60.948 -22.683 1.00 35.94 82 LYS A CA 1
ATOM 597 C C . LYS A 1 82 ? 29.037 62.354 -23.139 1.00 35.94 82 LYS A C 1
ATOM 599 O O . LYS A 1 82 ? 28.326 62.919 -23.960 1.00 35.94 82 LYS A O 1
ATOM 604 N N . PRO A 1 83 ? 30.233 62.894 -22.721 1.00 43.22 83 PRO A N 1
ATOM 605 C CA . PRO A 1 83 ? 31.387 62.256 -22.020 1.00 43.22 83 PRO A CA 1
ATOM 606 C C . PRO A 1 83 ? 32.312 63.068 -21.032 1.00 43.22 83 PRO A C 1
ATOM 608 O O . PRO A 1 83 ? 32.181 64.274 -20.893 1.00 43.22 83 PRO A O 1
ATOM 611 N N . LYS A 1 84 ? 33.358 62.362 -20.500 1.00 32.47 84 LYS A N 1
ATOM 612 C CA . LYS A 1 84 ? 34.716 62.784 -19.969 1.00 32.47 84 LYS A CA 1
ATOM 613 C C . LYS A 1 84 ? 34.788 63.357 -18.516 1.00 32.47 84 LYS A C 1
ATOM 615 O O . LYS A 1 84 ? 33.830 63.975 -18.105 1.00 32.47 84 LYS A O 1
ATOM 620 N N . LYS A 1 85 ? 35.827 63.222 -17.646 1.00 33.03 85 LYS A N 1
ATOM 621 C CA . LYS A 1 85 ? 37.301 62.957 -17.711 1.00 33.03 85 LYS A CA 1
ATOM 622 C C . LYS A 1 85 ? 37.915 62.680 -16.283 1.00 33.03 85 LYS A C 1
ATOM 624 O O . LYS A 1 85 ? 37.432 63.278 -15.337 1.00 33.03 85 LYS A O 1
ATOM 629 N N . LYS A 1 86 ? 38.954 61.804 -16.190 1.00 33.50 86 LYS A N 1
ATOM 630 C CA . LYS A 1 86 ? 40.222 61.718 -15.353 1.00 33.50 86 LYS A CA 1
ATOM 631 C C . LYS A 1 86 ? 40.323 62.498 -13.999 1.00 33.50 86 LYS A C 1
ATOM 633 O O . LYS A 1 86 ? 39.911 63.642 -13.985 1.00 33.50 86 LYS A O 1
ATOM 638 N N . THR A 1 87 ? 40.887 61.997 -12.875 1.00 36.59 87 THR A N 1
ATOM 639 C CA . THR A 1 87 ? 42.337 61.730 -12.593 1.00 36.59 87 THR A CA 1
ATOM 640 C C . THR A 1 87 ? 4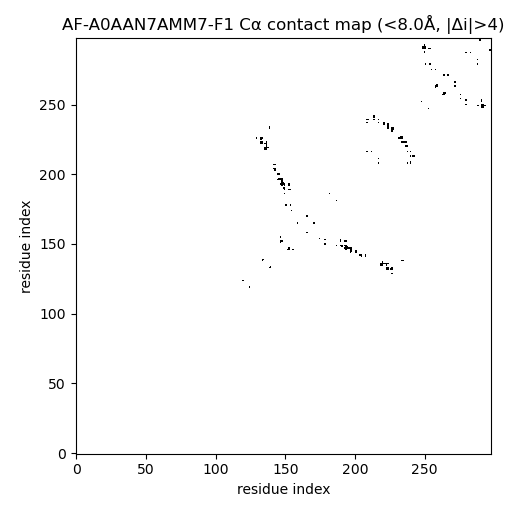2.630 60.944 -11.286 1.00 36.59 87 THR A C 1
ATOM 642 O O . THR A 1 87 ? 41.850 60.946 -10.344 1.00 36.59 87 THR A O 1
ATOM 645 N N . THR A 1 88 ? 43.811 60.314 -11.275 1.00 33.53 88 THR A N 1
ATOM 646 C CA . THR A 1 88 ? 44.548 59.503 -10.273 1.00 33.53 88 THR A CA 1
ATOM 647 C C . THR A 1 88 ? 45.439 60.306 -9.299 1.00 33.53 88 THR A C 1
ATOM 649 O O . THR A 1 88 ? 45.767 61.440 -9.633 1.00 33.53 88 THR A O 1
ATOM 652 N N . ALA A 1 89 ? 45.930 59.635 -8.228 1.00 34.34 89 ALA A N 1
ATOM 653 C CA . ALA A 1 89 ? 47.102 59.893 -7.331 1.00 34.34 89 ALA A CA 1
ATOM 654 C C . ALA A 1 89 ? 46.684 59.977 -5.836 1.00 34.34 89 ALA A C 1
ATOM 656 O O . ALA A 1 89 ? 45.603 60.469 -5.558 1.00 34.34 89 ALA A O 1
ATOM 657 N N . ALA A 1 90 ? 47.410 59.541 -4.797 1.00 35.16 90 ALA A N 1
ATOM 658 C CA . ALA A 1 90 ? 48.737 58.950 -4.606 1.00 35.16 90 ALA A CA 1
ATOM 659 C C . ALA A 1 90 ? 48.798 58.254 -3.217 1.00 35.16 90 ALA A C 1
ATOM 661 O O . ALA A 1 90 ? 47.928 58.431 -2.367 1.00 35.16 90 ALA A O 1
ATOM 662 N N . SER A 1 91 ? 49.851 57.463 -3.006 1.00 33.00 91 SER A N 1
ATOM 663 C CA . SER A 1 91 ? 50.172 56.682 -1.806 1.00 33.00 91 SER A CA 1
ATOM 664 C C . SER A 1 91 ? 50.619 57.506 -0.591 1.00 33.00 91 SER A C 1
ATOM 666 O O . SER A 1 91 ? 51.304 58.508 -0.769 1.00 33.00 91 SER A O 1
ATOM 668 N N . ALA A 1 92 ? 50.453 56.964 0.622 1.00 36.47 92 ALA A N 1
ATOM 669 C CA . ALA A 1 92 ? 51.411 57.182 1.712 1.00 36.47 92 ALA A CA 1
ATOM 670 C C . ALA A 1 92 ? 51.412 56.017 2.719 1.00 36.47 92 ALA A C 1
ATOM 672 O O . ALA A 1 92 ? 50.384 55.537 3.183 1.00 36.47 92 ALA A O 1
ATOM 673 N N . LYS A 1 93 ? 52.627 55.573 3.025 1.00 36.88 93 LYS A N 1
ATOM 674 C CA . LYS A 1 93 ? 53.053 54.430 3.837 1.00 36.88 93 LYS A CA 1
ATOM 675 C C . LYS A 1 93 ? 53.515 54.975 5.195 1.00 36.88 93 LYS A C 1
ATOM 677 O O . LYS A 1 93 ? 54.323 55.902 5.191 1.00 36.88 93 LYS A O 1
ATOM 682 N N . LYS A 1 94 ? 53.127 54.397 6.344 1.00 36.72 94 LYS A N 1
ATOM 683 C CA . LYS A 1 94 ? 53.935 54.554 7.574 1.00 36.72 94 LYS A CA 1
ATOM 684 C C . LYS A 1 94 ? 53.908 53.341 8.518 1.00 36.72 94 LYS A C 1
ATOM 686 O O . LYS A 1 94 ? 52.868 52.798 8.863 1.00 36.72 94 LYS A O 1
ATOM 691 N N . LYS A 1 95 ? 55.146 52.967 8.842 1.00 37.38 95 LYS A N 1
ATOM 692 C CA . LYS A 1 95 ? 55.777 51.930 9.674 1.00 37.38 95 LYS A CA 1
ATOM 693 C C . LYS A 1 95 ? 55.271 51.748 11.127 1.00 37.38 95 LYS A C 1
ATOM 695 O O . LYS A 1 95 ? 54.958 52.730 11.785 1.00 37.38 95 LYS A O 1
ATOM 700 N N . THR A 1 96 ? 55.277 50.477 11.580 1.00 35.66 96 THR A N 1
ATOM 701 C CA . THR A 1 96 ? 55.975 49.864 12.762 1.00 35.66 96 THR A CA 1
ATOM 702 C C . THR A 1 96 ? 56.475 50.810 13.881 1.00 35.66 96 THR A C 1
ATOM 704 O O . THR A 1 96 ? 57.027 51.849 13.555 1.00 35.66 96 THR A O 1
ATOM 707 N N . THR A 1 97 ? 56.476 50.552 15.203 1.00 35.41 97 THR A N 1
ATOM 708 C CA . THR A 1 97 ? 56.433 49.338 16.057 1.00 35.41 97 THR A CA 1
ATOM 709 C C . THR A 1 97 ? 56.532 49.766 17.551 1.00 35.41 97 THR A C 1
ATOM 711 O O . THR A 1 97 ? 57.117 50.802 17.843 1.00 35.41 97 THR A O 1
ATOM 714 N N . THR A 1 98 ? 56.059 48.909 18.472 1.00 36.06 98 THR A N 1
ATOM 715 C CA . THR A 1 98 ? 56.480 48.723 19.893 1.00 36.06 98 THR A CA 1
ATOM 716 C C . THR A 1 98 ? 56.164 49.779 20.975 1.00 36.06 98 THR A C 1
ATOM 718 O O . THR A 1 98 ? 56.891 50.749 21.140 1.00 36.06 98 THR A O 1
ATOM 721 N N . LYS A 1 99 ? 55.238 49.448 21.896 1.00 38.41 99 LYS A N 1
ATOM 722 C CA . LYS A 1 99 ? 55.528 49.423 23.352 1.00 38.41 99 LYS A CA 1
ATOM 723 C C . LYS A 1 99 ? 54.463 48.649 24.140 1.00 38.41 99 LYS A C 1
ATOM 725 O O . LYS A 1 99 ? 53.269 48.901 24.040 1.00 38.41 99 LYS A O 1
ATOM 730 N N . LYS A 1 100 ? 54.941 47.684 24.924 1.00 39.97 100 LYS A N 1
ATOM 731 C CA . LYS A 1 100 ? 54.207 46.824 25.858 1.00 39.97 100 LYS A CA 1
ATOM 732 C C . LYS A 1 100 ? 54.176 47.534 27.218 1.00 39.97 100 LYS A C 1
ATOM 734 O O . LYS A 1 100 ? 55.242 47.850 27.736 1.00 39.97 100 LYS A O 1
ATOM 739 N N . ALA A 1 101 ? 52.998 47.758 27.802 1.00 40.84 101 ALA A N 1
ATOM 740 C CA . ALA A 1 101 ? 52.851 48.143 29.208 1.00 40.84 101 ALA A CA 1
ATOM 741 C C . ALA A 1 101 ? 51.536 47.603 29.808 1.00 40.84 101 ALA A C 1
ATOM 743 O O . ALA A 1 101 ? 50.515 47.482 29.140 1.00 40.84 101 ALA A O 1
ATOM 744 N N . LYS A 1 102 ? 51.663 47.199 31.071 1.00 38.28 102 LYS A N 1
ATOM 745 C CA . LYS A 1 102 ? 50.817 46.393 31.972 1.00 38.28 102 LYS A CA 1
ATOM 746 C C . LYS A 1 102 ? 49.466 47.046 32.353 1.00 38.28 102 LYS A C 1
ATOM 748 O O . LYS A 1 102 ? 49.434 48.258 32.461 1.00 38.28 102 LYS A O 1
ATOM 753 N N . LYS A 1 103 ? 48.463 46.188 32.664 1.00 37.66 103 LYS A N 1
ATOM 754 C CA . LYS A 1 103 ? 47.386 46.241 33.714 1.00 37.66 103 LYS A CA 1
ATOM 755 C C . LYS A 1 103 ? 46.690 47.602 33.993 1.00 37.66 103 LYS A C 1
ATOM 757 O O . LYS A 1 103 ? 47.360 48.593 34.173 1.00 37.66 103 LYS A O 1
ATOM 762 N N . ALA A 1 104 ? 45.385 47.756 34.222 1.00 38.66 104 ALA A N 1
ATOM 763 C CA . ALA A 1 104 ? 44.249 46.875 34.479 1.00 38.66 104 ALA A CA 1
ATOM 764 C C . ALA A 1 104 ? 42.953 47.722 34.414 1.00 38.66 104 ALA A C 1
ATOM 766 O O . ALA A 1 104 ? 42.967 48.874 34.825 1.00 38.66 104 ALA A O 1
ATOM 767 N N . ALA A 1 105 ? 41.847 47.136 33.944 1.00 44.59 105 ALA A N 1
ATOM 768 C CA . ALA A 1 105 ? 40.470 47.421 34.379 1.00 44.59 105 ALA A CA 1
ATOM 769 C C . ALA A 1 105 ? 39.528 46.452 33.634 1.00 44.59 105 ALA A C 1
ATOM 771 O O . ALA A 1 105 ? 39.527 46.445 32.396 1.00 44.59 105 ALA A O 1
ATOM 772 N N . PRO A 1 106 ? 38.745 45.596 34.317 1.00 45.81 106 PRO A N 1
ATOM 773 C CA . PRO A 1 106 ? 37.793 44.731 33.636 1.00 45.81 106 PRO A CA 1
ATOM 774 C C . PRO A 1 106 ? 36.650 45.589 33.085 1.00 45.81 106 PRO A C 1
ATOM 776 O O . PRO A 1 106 ? 35.787 46.059 33.821 1.00 45.81 106 PRO A O 1
ATOM 779 N N . LYS A 1 107 ? 36.638 45.791 31.762 1.00 51.16 107 LYS A N 1
ATOM 780 C CA . LYS A 1 107 ? 35.491 46.371 31.057 1.00 51.16 107 LYS A CA 1
ATOM 781 C C . LYS A 1 107 ? 34.267 45.500 31.331 1.00 51.16 107 LYS A C 1
ATOM 783 O O . LYS A 1 107 ? 34.279 44.302 31.039 1.00 51.16 107 LYS A O 1
ATOM 788 N N . ALA A 1 108 ? 33.236 46.127 31.891 1.00 51.09 108 ALA A N 1
ATOM 789 C CA . ALA A 1 108 ? 31.934 45.541 32.158 1.00 51.09 108 ALA A CA 1
ATOM 790 C C . ALA A 1 108 ? 31.488 44.649 30.990 1.00 51.09 108 ALA A C 1
ATOM 792 O O . ALA A 1 108 ? 31.465 45.071 29.827 1.00 51.09 108 ALA A O 1
ATOM 793 N N . LYS A 1 109 ? 31.166 43.389 31.299 1.00 54.81 109 LYS A N 1
ATOM 794 C CA . LYS A 1 109 ? 30.601 42.452 30.329 1.00 54.81 109 LYS A CA 1
ATOM 795 C C . LYS A 1 109 ? 29.291 43.056 29.829 1.00 54.81 109 LYS A C 1
ATOM 797 O O . LYS A 1 109 ? 28.311 43.096 30.566 1.00 54.81 109 LYS A O 1
ATOM 802 N N . LYS A 1 110 ? 29.283 43.524 28.577 1.00 56.34 110 LYS A N 1
ATOM 803 C CA . LYS A 1 110 ? 28.054 43.898 27.871 1.00 56.34 110 LYS A CA 1
ATOM 804 C C . LYS A 1 110 ? 27.061 42.736 28.020 1.00 56.34 110 LYS A C 1
ATOM 806 O O . LYS A 1 110 ? 27.465 41.597 27.750 1.00 56.34 110 LYS A O 1
ATOM 811 N N . PRO A 1 111 ? 25.811 42.971 28.452 1.00 51.81 111 PRO A N 1
ATOM 812 C CA . PRO A 1 111 ? 24.837 41.898 28.559 1.00 51.81 111 PRO A CA 1
ATOM 813 C C . PRO A 1 111 ? 24.698 41.246 27.184 1.00 51.81 111 PRO A C 1
ATOM 815 O O . PRO A 1 111 ? 24.421 41.917 26.187 1.00 51.81 111 PRO A O 1
ATOM 818 N N . LYS A 1 112 ? 24.965 39.934 27.127 1.00 55.72 112 LYS A N 1
ATOM 819 C CA . LYS A 1 112 ? 24.718 39.118 25.938 1.00 55.72 112 LYS A CA 1
ATOM 820 C C . LYS A 1 112 ? 23.266 39.345 25.562 1.00 55.72 112 LYS A C 1
ATOM 822 O O . LYS A 1 112 ? 22.370 38.981 26.318 1.00 55.72 112 LYS A O 1
ATOM 827 N N . THR A 1 113 ? 23.061 39.962 24.408 1.00 50.75 113 THR A N 1
ATOM 828 C CA . THR A 1 113 ? 21.760 40.144 23.787 1.00 50.75 113 THR A CA 1
ATOM 829 C C . THR A 1 113 ? 21.102 38.773 23.755 1.00 50.75 113 THR A C 1
ATOM 831 O O . THR A 1 113 ? 21.543 37.877 23.030 1.00 50.75 113 THR A O 1
ATOM 834 N N . VAL A 1 114 ? 20.107 38.573 24.618 1.00 53.94 114 VAL A N 1
ATOM 835 C CA . VAL A 1 114 ? 19.290 37.366 24.620 1.00 53.94 114 VAL A CA 1
ATOM 836 C C . VAL A 1 114 ? 18.693 37.309 23.226 1.00 53.94 114 VAL A C 1
ATOM 838 O O . VAL A 1 114 ? 17.900 38.174 22.853 1.00 53.94 114 VAL A O 1
ATOM 841 N N . LYS A 1 115 ? 19.157 36.352 22.416 1.00 58.72 115 LYS A N 1
ATOM 842 C CA . LYS A 1 115 ? 18.632 36.118 21.074 1.00 58.72 115 LYS A CA 1
ATOM 843 C C . LYS A 1 115 ? 17.132 35.906 21.245 1.00 58.72 115 LYS A C 1
ATOM 845 O O . LYS A 1 115 ? 16.719 34.854 21.736 1.00 58.72 115 LYS A O 1
ATOM 850 N N . LYS A 1 116 ? 16.328 36.925 20.915 1.00 54.00 116 LYS A N 1
ATOM 851 C CA . LYS A 1 116 ? 14.869 36.816 20.887 1.00 54.00 116 LYS A CA 1
ATOM 852 C C . LYS A 1 116 ? 14.566 35.571 20.068 1.00 54.00 116 LYS A C 1
ATOM 854 O O . LYS A 1 116 ? 15.013 35.469 18.926 1.00 54.00 116 LYS A O 1
ATOM 859 N N . LYS A 1 117 ? 13.884 34.602 20.682 1.00 54.56 117 LYS A N 1
ATOM 860 C CA . LYS A 1 117 ? 13.358 33.427 19.989 1.00 54.56 117 LYS A CA 1
ATOM 861 C C . LYS A 1 117 ? 12.473 33.977 18.877 1.00 54.56 117 LYS A C 1
ATOM 863 O O . LYS A 1 117 ? 11.370 34.435 19.158 1.00 54.56 117 LYS A O 1
ATOM 868 N N . VAL A 1 118 ? 12.996 34.041 17.653 1.00 60.97 118 VAL A N 1
ATOM 869 C CA . VAL A 1 118 ? 12.228 34.475 16.488 1.00 60.97 118 VAL A CA 1
ATOM 870 C C . VAL A 1 118 ? 11.046 33.525 16.429 1.00 60.97 118 VAL A C 1
ATOM 872 O O . VAL A 1 118 ? 11.234 32.315 16.286 1.00 60.97 118 VAL A O 1
ATOM 875 N N . ALA A 1 119 ? 9.848 34.057 16.672 1.00 62.75 119 ALA A N 1
ATOM 876 C CA . ALA A 1 119 ? 8.627 33.286 16.604 1.00 62.75 119 ALA A CA 1
ATOM 877 C C . ALA A 1 119 ? 8.598 32.645 15.220 1.00 62.75 119 ALA A C 1
ATOM 879 O O . ALA A 1 119 ? 8.619 33.339 14.205 1.00 62.75 119 ALA A O 1
ATOM 880 N N . LEU A 1 120 ? 8.662 31.315 15.199 1.00 64.25 120 LEU A N 1
ATOM 881 C CA . LEU A 1 120 ? 8.687 30.546 13.969 1.00 64.25 120 LEU A CA 1
ATOM 882 C C . LEU A 1 120 ? 7.497 31.003 13.113 1.00 64.25 120 LEU A C 1
ATOM 884 O O . LEU A 1 120 ? 6.363 30.983 13.604 1.00 64.25 120 LEU A O 1
ATOM 888 N N . THR A 1 121 ? 7.736 31.429 11.873 1.00 76.88 121 THR A N 1
ATOM 889 C CA . THR A 1 121 ? 6.632 31.805 10.980 1.00 76.88 121 THR A CA 1
ATOM 890 C C . THR A 1 121 ? 5.725 30.594 10.771 1.00 76.88 121 THR A C 1
ATOM 892 O O . THR A 1 121 ? 6.158 29.441 10.892 1.00 76.88 121 THR A O 1
ATOM 895 N N . ASP A 1 122 ? 4.442 30.813 10.492 1.00 78.38 122 ASP A N 1
ATOM 896 C CA . ASP A 1 122 ? 3.483 29.704 10.441 1.00 78.38 122 ASP A CA 1
ATOM 897 C C . ASP A 1 122 ? 3.838 28.666 9.366 1.00 78.38 122 ASP A C 1
ATOM 899 O O . ASP A 1 122 ? 3.666 27.463 9.580 1.00 78.38 122 ASP A O 1
ATOM 903 N N . GLU A 1 123 ? 4.491 29.093 8.284 1.00 81.38 123 GLU A N 1
ATOM 904 C CA . GLU A 1 123 ? 5.077 28.207 7.277 1.00 81.38 123 GLU A CA 1
ATOM 905 C C . GLU A 1 123 ? 6.205 27.324 7.826 1.00 81.38 123 GLU A C 1
ATOM 907 O O . GLU A 1 123 ? 6.287 26.129 7.523 1.00 81.38 123 GLU A O 1
ATOM 912 N N . GLN A 1 124 ? 7.090 27.880 8.656 1.00 83.69 124 GLN A N 1
ATOM 913 C CA . GLN A 1 124 ? 8.151 27.108 9.298 1.00 83.69 124 GLN A CA 1
ATOM 914 C C . GLN A 1 124 ? 7.549 26.090 10.272 1.00 83.69 124 GLN A C 1
ATOM 916 O O . GLN A 1 124 ? 7.994 24.940 10.307 1.00 83.69 124 GLN A O 1
ATOM 921 N N . LYS A 1 125 ? 6.478 26.452 10.997 1.00 85.44 125 LYS A N 1
ATOM 922 C CA . LYS A 1 125 ? 5.766 25.514 11.883 1.00 85.44 125 LYS A CA 1
ATOM 923 C C . LYS A 1 125 ? 5.148 24.376 11.080 1.00 85.44 125 LYS A C 1
ATOM 925 O O . LYS A 1 125 ? 5.238 23.222 11.495 1.00 85.44 125 LYS A O 1
ATOM 930 N N . GLN A 1 126 ? 4.546 24.671 9.929 1.00 85.69 126 GLN A N 1
ATOM 931 C CA . GLN A 1 126 ? 3.983 23.656 9.037 1.00 85.69 126 GLN A CA 1
ATOM 932 C C . GLN A 1 126 ? 5.061 22.721 8.478 1.00 85.69 126 GLN A C 1
ATOM 934 O O . GLN A 1 126 ? 4.896 21.502 8.534 1.00 85.69 126 GLN A O 1
ATOM 939 N N . LYS A 1 127 ? 6.204 23.253 8.029 1.00 89.06 127 LYS A N 1
ATOM 940 C CA . LYS A 1 127 ? 7.339 22.438 7.563 1.00 89.06 127 LYS A CA 1
ATOM 941 C C . LYS A 1 127 ? 7.872 21.522 8.667 1.00 89.06 127 LYS A C 1
ATOM 943 O O . LYS A 1 127 ? 8.099 20.340 8.414 1.00 89.06 127 LYS A O 1
ATOM 948 N N . LEU A 1 128 ? 8.012 22.022 9.897 1.00 90.12 128 LEU A N 1
ATOM 949 C CA . LEU A 1 128 ? 8.411 21.194 11.041 1.00 90.12 128 LEU A CA 1
ATOM 950 C C . LEU A 1 128 ? 7.367 20.123 11.377 1.00 90.12 128 LEU A C 1
ATOM 952 O O . LEU A 1 128 ? 7.737 18.982 11.641 1.00 90.12 128 LEU A O 1
ATOM 956 N N . LYS A 1 129 ? 6.070 20.452 11.322 1.00 90.50 129 LYS A N 1
ATOM 957 C CA . LYS A 1 129 ? 4.988 19.469 11.498 1.00 90.50 129 LYS A CA 1
ATOM 958 C C . LYS A 1 129 ? 5.074 18.360 10.449 1.00 90.50 129 LYS A C 1
ATOM 960 O O . LYS A 1 129 ? 4.972 17.191 10.805 1.00 90.50 129 LYS A O 1
ATOM 965 N N . ILE A 1 130 ? 5.306 18.702 9.181 1.00 91.75 130 ILE A N 1
ATOM 966 C CA . ILE A 1 130 ? 5.456 17.717 8.100 1.00 91.75 130 ILE A CA 1
ATOM 967 C C . ILE A 1 130 ? 6.683 16.830 8.331 1.00 91.75 130 ILE A C 1
ATOM 969 O O . ILE A 1 130 ? 6.572 15.620 8.160 1.00 91.75 130 ILE A O 1
ATOM 973 N N . LYS A 1 131 ? 7.825 17.394 8.747 1.00 92.12 131 LYS A N 1
ATOM 974 C CA . LYS A 1 131 ? 9.034 16.611 9.067 1.00 92.12 131 LYS A CA 1
ATOM 975 C C . LYS A 1 131 ? 8.770 15.591 10.177 1.00 92.12 131 LYS A C 1
ATOM 977 O O . LYS A 1 131 ? 8.929 14.399 9.936 1.00 92.12 131 LYS A O 1
ATOM 982 N N . LYS A 1 132 ? 8.214 16.039 11.307 1.00 93.06 132 LYS A N 1
ATOM 983 C CA . LYS A 1 132 ? 7.825 15.157 12.421 1.00 93.06 132 LYS A CA 1
ATOM 984 C C . LYS A 1 132 ? 6.843 14.071 11.979 1.00 93.06 132 LYS A C 1
ATOM 986 O O . LYS A 1 132 ? 6.975 12.911 12.344 1.00 93.06 132 LYS A O 1
ATOM 991 N N . LEU A 1 133 ? 5.854 14.425 11.156 1.00 93.25 133 LEU A N 1
ATOM 992 C CA . LEU A 1 133 ? 4.901 13.449 10.628 1.00 93.25 133 LEU A CA 1
ATOM 993 C C . LEU A 1 133 ? 5.546 12.445 9.664 1.00 93.25 133 LEU A C 1
ATOM 995 O O . LEU A 1 133 ? 5.066 11.320 9.587 1.00 93.25 133 LEU A O 1
ATOM 999 N N . ARG A 1 134 ? 6.597 12.818 8.923 1.00 92.00 134 ARG A N 1
ATOM 1000 C CA . ARG A 1 134 ? 7.332 11.893 8.043 1.00 92.00 134 ARG A CA 1
ATOM 1001 C C . ARG A 1 134 ? 8.168 10.891 8.832 1.00 92.00 134 ARG A C 1
ATOM 1003 O O . ARG A 1 134 ? 8.170 9.724 8.453 1.00 92.00 134 ARG A O 1
ATOM 1010 N N . GLU A 1 135 ? 8.801 11.344 9.911 1.00 91.94 135 GLU A N 1
ATOM 1011 C CA . GLU A 1 135 ? 9.537 10.495 10.858 1.00 91.94 135 GLU A CA 1
ATOM 1012 C C . GLU A 1 135 ? 8.585 9.477 11.499 1.00 91.94 135 GLU A C 1
ATOM 1014 O O . GLU A 1 135 ? 8.766 8.274 11.344 1.00 91.94 135 GLU A O 1
ATOM 1019 N N . VAL A 1 136 ? 7.472 9.946 12.079 1.00 92.44 136 VAL A N 1
ATOM 1020 C CA . VAL A 1 136 ? 6.460 9.060 12.689 1.00 92.44 136 VAL A CA 1
ATOM 1021 C C . VAL A 1 136 ? 5.814 8.125 11.661 1.00 92.44 136 VAL A C 1
ATOM 1023 O O . VAL A 1 136 ? 5.419 7.016 11.995 1.00 92.44 136 VAL A O 1
ATOM 1026 N N . ALA A 1 137 ? 5.689 8.537 10.396 1.00 91.31 137 ALA A N 1
ATOM 1027 C CA . ALA A 1 137 ? 5.100 7.708 9.342 1.00 91.31 137 ALA A CA 1
ATOM 1028 C C . ALA A 1 137 ? 5.995 6.540 8.874 1.00 91.31 137 ALA A C 1
ATOM 1030 O O . ALA A 1 137 ? 5.556 5.784 7.990 1.00 91.31 137 ALA A O 1
ATOM 1031 N N . LEU A 1 138 ? 7.207 6.400 9.437 1.00 91.75 138 LEU A N 1
ATOM 1032 C CA . LEU A 1 138 ? 8.195 5.364 9.112 1.00 91.75 138 LEU A CA 1
ATOM 1033 C C . LEU A 1 138 ? 8.445 5.271 7.598 1.00 91.75 138 LEU A C 1
ATOM 1035 O O . LEU A 1 138 ? 8.515 4.191 7.013 1.00 91.75 138 LEU A O 1
ATOM 1039 N N . LEU A 1 139 ? 8.463 6.423 6.916 1.00 85.62 139 LEU A N 1
ATOM 1040 C CA . LEU A 1 139 ? 8.561 6.459 5.453 1.00 85.62 139 LEU A CA 1
ATOM 1041 C C . LEU A 1 139 ? 9.977 6.161 4.958 1.00 85.62 139 LEU A C 1
ATOM 1043 O O . LEU A 1 139 ? 10.100 5.574 3.879 1.00 85.62 139 LEU A O 1
ATOM 1047 N N . SER A 1 140 ? 10.986 6.570 5.735 1.00 83.88 140 SER A N 1
ATOM 1048 C CA . SER A 1 140 ? 12.410 6.290 5.524 1.00 83.88 140 SER A CA 1
ATOM 1049 C C . SER A 1 140 ? 12.739 4.822 5.762 1.00 83.88 140 SER A C 1
ATOM 1051 O O . SER A 1 140 ? 13.437 4.219 4.959 1.00 83.88 140 SER A O 1
ATOM 1053 N N . ASP A 1 141 ? 12.187 4.254 6.831 1.00 86.88 141 ASP A N 1
ATOM 1054 C CA . ASP A 1 141 ? 12.600 2.945 7.341 1.00 86.88 141 ASP A CA 1
ATOM 1055 C C . ASP A 1 141 ? 11.896 1.792 6.623 1.00 86.88 141 ASP A C 1
ATOM 1057 O O . ASP A 1 141 ? 12.334 0.647 6.706 1.00 86.88 141 ASP A O 1
ATOM 1061 N N . GLN A 1 142 ? 10.776 2.070 5.946 1.00 88.62 142 GLN A N 1
ATOM 1062 C CA . GLN A 1 142 ? 10.028 1.053 5.217 1.00 88.62 142 GLN A CA 1
ATOM 1063 C C . GLN A 1 142 ? 10.828 0.569 3.995 1.00 88.62 142 GLN A C 1
ATOM 1065 O O . GLN A 1 142 ? 11.175 1.413 3.157 1.00 88.62 142 GLN A O 1
ATOM 1070 N N . PRO A 1 143 ? 11.000 -0.759 3.811 1.00 88.44 143 PRO A N 1
ATOM 1071 C CA . PRO A 1 143 ? 11.763 -1.325 2.704 1.00 88.44 143 PRO A CA 1
ATOM 1072 C C . PRO A 1 143 ? 11.281 -0.792 1.352 1.00 88.44 143 PRO A C 1
ATOM 1074 O O . PRO A 1 143 ? 10.077 -0.651 1.092 1.00 88.44 143 PRO A O 1
ATOM 1077 N N . THR A 1 144 ? 12.233 -0.458 0.484 1.00 88.25 144 THR A N 1
ATOM 1078 C CA . THR A 1 144 ? 11.951 -0.072 -0.899 1.00 88.25 144 THR A CA 1
ATOM 1079 C C . THR A 1 144 ? 11.643 -1.320 -1.707 1.00 88.25 144 THR A C 1
ATOM 1081 O O . THR A 1 144 ? 12.497 -2.188 -1.857 1.00 88.25 144 THR A O 1
ATOM 1084 N N . GLY A 1 145 ? 10.416 -1.407 -2.213 1.00 87.75 145 GLY A N 1
ATOM 1085 C CA . GLY A 1 145 ? 9.987 -2.543 -3.016 1.00 87.75 145 GLY A CA 1
ATOM 1086 C C . GLY A 1 145 ? 10.641 -2.564 -4.397 1.00 87.75 145 GLY A C 1
ATOM 1087 O O . GLY A 1 145 ? 10.832 -1.520 -5.024 1.00 87.75 145 GLY A O 1
ATOM 1088 N N . LEU A 1 146 ? 10.919 -3.768 -4.885 1.00 92.62 146 LEU A N 1
ATOM 1089 C CA . LEU A 1 146 ? 11.286 -4.036 -6.267 1.00 92.62 146 LEU A CA 1
ATOM 1090 C C . LEU A 1 146 ? 10.108 -3.744 -7.221 1.00 92.62 146 LEU A C 1
ATOM 1092 O O . LEU A 1 146 ? 8.946 -3.742 -6.795 1.00 92.62 146 LEU A O 1
ATOM 1096 N N . PRO A 1 147 ? 10.362 -3.535 -8.524 1.00 93.50 147 PRO A N 1
ATOM 1097 C CA . PRO A 1 147 ? 9.304 -3.336 -9.507 1.00 93.50 147 PRO A CA 1
ATOM 1098 C C . PRO A 1 147 ? 8.379 -4.563 -9.585 1.00 93.50 147 PRO A C 1
ATOM 1100 O O . PRO A 1 147 ? 8.809 -5.651 -9.954 1.00 93.50 147 PRO A O 1
ATOM 1103 N N . SER A 1 148 ? 7.102 -4.391 -9.236 1.00 92.50 148 SER A N 1
ATOM 1104 C CA . SER A 1 148 ? 6.103 -5.474 -9.148 1.00 92.50 148 SER A CA 1
ATOM 1105 C C . SER A 1 148 ? 5.156 -5.557 -10.349 1.00 92.50 148 SER A C 1
ATOM 1107 O O . SER A 1 148 ? 4.164 -6.281 -10.318 1.00 92.50 148 SER A O 1
ATOM 1109 N N . ARG A 1 149 ? 5.423 -4.777 -11.400 1.00 94.50 149 ARG A N 1
ATOM 1110 C CA . ARG A 1 149 ? 4.645 -4.746 -12.643 1.00 94.50 149 ARG A CA 1
ATOM 1111 C C . ARG A 1 149 ? 5.588 -4.912 -13.828 1.00 94.50 149 ARG A C 1
ATOM 1113 O O . ARG A 1 149 ? 6.708 -4.411 -13.784 1.00 94.50 149 ARG A O 1
ATOM 1120 N N . THR A 1 150 ? 5.093 -5.522 -14.895 1.00 95.00 150 THR A N 1
ATOM 1121 C CA . THR A 1 150 ? 5.845 -5.879 -16.107 1.00 95.00 150 THR A CA 1
ATOM 1122 C C . THR A 1 150 ? 6.566 -4.683 -16.739 1.00 95.00 150 THR A C 1
ATOM 1124 O O . THR A 1 150 ? 7.774 -4.733 -16.946 1.00 95.00 150 THR A O 1
ATOM 1127 N N . TRP A 1 151 ? 5.870 -3.559 -16.950 1.00 93.75 151 TRP A N 1
ATOM 1128 C CA . TRP A 1 151 ? 6.472 -2.349 -17.530 1.00 93.75 151 TRP A CA 1
ATOM 1129 C C . TRP A 1 151 ? 7.607 -1.750 -16.670 1.00 93.75 151 TRP A C 1
ATOM 1131 O O . TRP A 1 151 ? 8.699 -1.548 -17.190 1.00 93.75 151 TRP A O 1
ATOM 1141 N N . PRO A 1 152 ? 7.429 -1.500 -15.357 1.00 93.12 152 PRO A N 1
ATOM 1142 C CA . PRO A 1 152 ? 8.530 -1.093 -14.483 1.00 93.12 152 PRO A CA 1
ATOM 1143 C C . PRO A 1 152 ? 9.709 -2.073 -14.425 1.00 93.12 152 PRO A C 1
ATOM 1145 O O . PRO A 1 152 ? 10.840 -1.618 -14.279 1.00 93.12 152 PRO A O 1
ATOM 1148 N N . VAL A 1 153 ? 9.472 -3.387 -14.534 1.00 95.00 153 VAL A N 1
ATOM 1149 C CA . VAL A 1 153 ? 10.552 -4.387 -14.626 1.00 95.00 153 VAL A CA 1
ATOM 1150 C C . VAL A 1 153 ? 11.337 -4.189 -15.921 1.00 95.00 153 VAL A C 1
ATOM 1152 O O . VAL A 1 153 ? 12.550 -4.000 -15.856 1.00 95.00 153 VAL A O 1
ATOM 1155 N N . PHE A 1 154 ? 10.648 -4.137 -17.064 1.00 94.12 154 PHE A N 1
ATOM 1156 C CA . PHE A 1 154 ? 11.250 -3.858 -18.372 1.00 94.12 154 PHE A CA 1
ATOM 1157 C C . PHE A 1 154 ? 12.073 -2.568 -18.350 1.00 94.12 154 PHE A C 1
ATOM 1159 O O . PHE A 1 154 ? 13.244 -2.554 -18.719 1.00 94.12 154 PHE A O 1
ATOM 1166 N N . LEU A 1 155 ? 11.479 -1.498 -17.824 1.00 92.12 155 LEU A N 1
ATOM 1167 C CA . LEU A 1 155 ? 12.131 -0.206 -17.701 1.00 92.12 155 LEU A CA 1
ATOM 1168 C C . LEU A 1 155 ? 13.379 -0.304 -16.817 1.00 92.12 155 LEU A C 1
ATOM 1170 O O . LEU A 1 155 ? 14.436 0.187 -17.191 1.00 92.12 155 LEU A O 1
ATOM 1174 N N . SER A 1 156 ? 13.297 -0.988 -15.673 1.00 91.06 156 SER A N 1
ATOM 1175 C CA . SER A 1 156 ? 14.450 -1.167 -14.787 1.00 91.06 156 SER A CA 1
ATOM 1176 C C . SER A 1 156 ? 15.588 -1.965 -15.428 1.00 91.06 156 SER A C 1
ATOM 1178 O O . SER A 1 156 ? 16.745 -1.649 -15.169 1.00 91.06 156 SER A O 1
ATOM 1180 N N . ASN A 1 157 ? 15.280 -2.950 -16.276 1.00 90.56 157 ASN A N 1
ATOM 1181 C CA . ASN A 1 157 ? 16.286 -3.711 -17.017 1.00 90.56 157 ASN A CA 1
ATOM 1182 C C . ASN A 1 157 ? 16.964 -2.816 -18.061 1.00 90.56 157 ASN A C 1
ATOM 1184 O O . ASN A 1 157 ? 18.184 -2.677 -18.046 1.00 90.56 157 ASN A O 1
ATOM 1188 N N . HIS A 1 158 ? 16.172 -2.077 -18.843 1.00 88.62 158 HIS A N 1
ATOM 1189 C CA . HIS A 1 158 ? 16.691 -1.143 -19.842 1.00 88.62 158 HIS A CA 1
ATOM 1190 C C . HIS A 1 158 ? 17.549 -0.020 -19.230 1.00 88.62 158 HIS A C 1
ATOM 1192 O O . HIS A 1 158 ? 18.547 0.399 -19.816 1.00 88.62 158 HIS A O 1
ATOM 1198 N N . LEU A 1 159 ? 17.181 0.493 -18.047 1.00 87.62 159 LEU A N 1
ATOM 1199 C CA . LEU A 1 159 ? 17.982 1.507 -17.349 1.00 87.62 159 LEU A CA 1
ATOM 1200 C C . LEU A 1 159 ? 19.304 0.944 -16.821 1.00 87.62 159 LEU A C 1
ATOM 1202 O O . LEU A 1 159 ? 20.291 1.673 -16.820 1.00 87.62 159 LEU A O 1
ATOM 1206 N N . LYS A 1 160 ? 19.330 -0.317 -16.369 1.00 86.56 160 LYS A N 1
ATOM 1207 C CA . LYS A 1 160 ? 20.566 -0.974 -15.919 1.00 86.56 160 LYS A CA 1
ATOM 1208 C C . LYS A 1 160 ? 21.530 -1.180 -17.085 1.00 86.56 160 LYS A C 1
ATOM 1210 O O . LYS A 1 160 ? 22.706 -0.852 -16.957 1.00 86.56 160 LYS A O 1
ATOM 1215 N N . GLU A 1 161 ? 21.019 -1.648 -18.219 1.00 84.44 161 GLU A N 1
ATOM 1216 C CA . GLU A 1 161 ? 21.798 -1.876 -19.443 1.00 84.44 161 GLU A CA 1
ATOM 1217 C C . GLU A 1 161 ? 22.375 -0.575 -20.020 1.00 84.44 161 GLU A C 1
ATOM 1219 O O . GLU A 1 161 ? 23.506 -0.552 -20.495 1.00 84.44 161 GLU A O 1
ATOM 1224 N N . ASN A 1 162 ? 21.640 0.536 -19.911 1.00 81.69 162 ASN A N 1
ATOM 1225 C CA . ASN A 1 162 ? 22.014 1.826 -20.500 1.00 81.69 162 ASN A CA 1
ATOM 1226 C C . ASN A 1 162 ? 22.340 2.905 -19.452 1.00 81.69 162 ASN A C 1
ATOM 1228 O O . ASN A 1 162 ? 22.042 4.092 -19.641 1.00 81.69 162 ASN A O 1
ATOM 1232 N N . THR A 1 163 ? 22.943 2.496 -18.332 1.00 76.38 163 THR A N 1
ATOM 1233 C CA . THR A 1 163 ? 23.261 3.383 -17.202 1.00 76.38 163 THR A CA 1
ATOM 1234 C C . THR A 1 163 ? 24.008 4.640 -17.681 1.00 76.38 163 THR A C 1
ATOM 1236 O O . THR A 1 163 ? 25.072 4.557 -18.289 1.00 76.38 163 THR A O 1
ATOM 1239 N N . GLY A 1 164 ? 23.435 5.822 -17.423 1.00 70.69 164 GLY A N 1
ATOM 1240 C CA . GLY A 1 164 ? 24.034 7.127 -17.747 1.00 70.69 164 GLY A CA 1
ATOM 1241 C C . GLY A 1 164 ? 23.741 7.689 -19.145 1.00 70.69 164 GLY A C 1
ATOM 1242 O O . GLY A 1 164 ? 24.084 8.841 -19.397 1.00 70.69 164 GLY A O 1
ATOM 1243 N N . LYS A 1 165 ? 23.081 6.934 -20.037 1.00 70.56 165 LYS A N 1
ATOM 1244 C CA . LYS A 1 165 ? 22.769 7.376 -21.415 1.00 70.56 165 LYS A CA 1
ATOM 1245 C C . LYS A 1 165 ? 21.282 7.644 -21.674 1.00 70.56 165 LYS A C 1
ATOM 1247 O O . LYS A 1 165 ? 20.946 8.266 -22.676 1.00 70.56 165 LYS A O 1
ATOM 1252 N N . VAL A 1 166 ? 20.400 7.202 -20.777 1.00 72.50 166 VAL A N 1
ATOM 1253 C CA . VAL A 1 166 ? 18.940 7.281 -20.957 1.00 72.50 166 VAL A CA 1
ATOM 1254 C C . VAL A 1 166 ? 18.382 8.561 -20.344 1.00 72.50 166 VAL A C 1
ATOM 1256 O O . VAL A 1 166 ? 18.473 8.779 -19.134 1.00 72.50 166 VAL A O 1
ATOM 1259 N N . ASN A 1 167 ? 17.726 9.375 -21.167 1.00 78.31 167 ASN A N 1
ATOM 1260 C CA . ASN A 1 167 ? 16.899 10.482 -20.706 1.00 78.31 167 ASN A CA 1
ATOM 1261 C C . ASN A 1 167 ? 15.456 9.995 -20.602 1.00 78.31 167 ASN A C 1
ATOM 1263 O O . ASN A 1 167 ? 14.697 10.074 -21.563 1.00 78.31 167 ASN A O 1
ATOM 1267 N N . LEU A 1 168 ? 15.047 9.545 -19.410 1.00 76.81 168 LEU A N 1
ATOM 1268 C CA . LEU A 1 168 ? 13.743 8.903 -19.191 1.00 76.81 168 LEU A CA 1
ATOM 1269 C C . LEU A 1 168 ? 12.553 9.699 -19.752 1.00 76.81 168 LEU A C 1
ATOM 1271 O O . LEU A 1 168 ? 11.597 9.116 -20.245 1.00 76.81 168 LEU A O 1
ATOM 1275 N N . THR A 1 169 ? 12.606 11.029 -19.695 1.00 76.88 169 THR A N 1
ATOM 1276 C CA . THR A 1 169 ? 11.535 11.902 -20.197 1.00 76.88 169 THR A CA 1
ATOM 1277 C C . THR A 1 169 ? 11.445 11.928 -21.726 1.00 76.88 169 THR A C 1
ATOM 1279 O O . THR A 1 169 ? 10.352 12.100 -22.255 1.00 76.88 169 THR A O 1
ATOM 1282 N N . LYS A 1 170 ? 12.574 11.778 -22.429 1.00 79.69 170 LYS A N 1
ATOM 1283 C CA . LYS A 1 170 ? 12.642 11.783 -23.899 1.00 79.69 170 LYS A CA 1
ATOM 1284 C C . LYS A 1 170 ? 12.423 10.379 -24.462 1.00 79.69 170 LYS A C 1
ATOM 1286 O O . LYS A 1 170 ? 11.668 10.216 -25.409 1.00 79.69 170 LYS A O 1
ATOM 1291 N N . ASP A 1 171 ? 12.981 9.376 -23.792 1.00 83.88 171 ASP A N 1
ATOM 1292 C CA . ASP A 1 171 ? 13.027 8.001 -24.291 1.00 83.88 171 ASP A CA 1
ATOM 1293 C C . ASP A 1 171 ? 11.777 7.193 -23.886 1.00 83.88 171 ASP A C 1
ATOM 1295 O O . ASP A 1 171 ? 11.548 6.094 -24.384 1.00 83.88 171 ASP A O 1
ATOM 1299 N N . ALA A 1 172 ? 10.927 7.709 -22.986 1.00 85.44 172 ALA A N 1
ATOM 1300 C CA . ALA A 1 172 ? 9.737 6.994 -22.509 1.00 85.44 172 ALA A CA 1
ATOM 1301 C C . ALA A 1 172 ? 8.744 6.632 -23.624 1.00 85.44 172 ALA A C 1
ATOM 1303 O O . ALA A 1 172 ? 8.100 5.583 -23.544 1.00 85.44 172 ALA A O 1
ATOM 1304 N N . THR A 1 173 ? 8.594 7.481 -24.643 1.00 88.19 173 THR A N 1
ATOM 1305 C CA . THR A 1 173 ? 7.705 7.219 -25.786 1.00 88.19 173 THR A CA 1
ATOM 1306 C C . THR A 1 173 ? 8.231 6.067 -26.634 1.00 88.19 173 THR A C 1
ATOM 1308 O O . THR A 1 173 ? 7.477 5.145 -26.945 1.00 88.19 173 THR A O 1
ATOM 1311 N N . GLU A 1 174 ? 9.529 6.076 -26.936 1.00 89.81 174 GLU A N 1
ATOM 1312 C CA . GLU A 1 174 ? 10.211 5.023 -27.690 1.00 89.81 174 GLU A CA 1
ATOM 1313 C C . GLU A 1 174 ? 10.212 3.699 -26.927 1.00 89.81 174 GLU A C 1
ATOM 1315 O O . GLU A 1 174 ? 9.846 2.660 -27.474 1.00 89.81 174 GLU A O 1
ATOM 1320 N N . LEU A 1 175 ? 10.530 3.729 -25.631 1.00 91.31 175 LEU A N 1
ATOM 1321 C CA . LEU A 1 175 ? 10.471 2.549 -24.770 1.00 91.31 175 LEU A CA 1
ATOM 1322 C C . LEU A 1 175 ? 9.054 1.989 -24.679 1.00 91.31 175 LEU A C 1
ATOM 1324 O O . LEU A 1 175 ? 8.870 0.774 -24.682 1.00 91.31 175 LEU A O 1
ATOM 1328 N N . GLY A 1 176 ? 8.047 2.864 -24.630 1.00 91.56 176 GLY A N 1
ATOM 1329 C CA . GLY A 1 176 ? 6.645 2.464 -24.642 1.00 91.56 176 GLY A CA 1
ATOM 1330 C C . GLY A 1 176 ? 6.251 1.769 -25.945 1.00 91.56 176 GLY A C 1
ATOM 1331 O O . GLY A 1 176 ? 5.486 0.807 -25.908 1.00 91.56 176 GLY A O 1
ATOM 1332 N N . ALA A 1 177 ? 6.781 2.219 -27.086 1.00 92.88 177 ALA A N 1
ATOM 1333 C CA . ALA A 1 177 ? 6.588 1.558 -28.375 1.00 92.88 177 ALA A CA 1
ATOM 1334 C C . ALA A 1 177 ? 7.287 0.190 -28.415 1.00 92.88 177 ALA A C 1
ATOM 1336 O O . ALA A 1 177 ? 6.642 -0.803 -28.744 1.00 92.88 177 ALA A O 1
ATOM 1337 N N . ARG A 1 178 ? 8.549 0.115 -27.972 1.00 91.38 178 ARG A N 1
ATOM 1338 C CA . ARG A 1 178 ? 9.309 -1.145 -27.889 1.00 91.38 178 ARG A CA 1
ATOM 1339 C C . ARG A 1 178 ? 8.620 -2.177 -27.005 1.00 91.38 178 ARG A C 1
ATOM 1341 O O . ARG A 1 178 ? 8.501 -3.332 -27.386 1.00 91.38 178 ARG A O 1
ATOM 1348 N N . TYR A 1 179 ? 8.092 -1.761 -25.856 1.00 93.81 179 TYR A N 1
ATOM 1349 C CA . TYR A 1 179 ? 7.378 -2.674 -24.966 1.00 93.81 179 TYR A CA 1
ATOM 1350 C C . TYR A 1 179 ? 6.096 -3.240 -25.581 1.00 93.81 179 TYR A C 1
ATOM 1352 O O . TYR A 1 179 ? 5.748 -4.387 -25.328 1.00 93.81 179 TYR A O 1
ATOM 1360 N N . LYS A 1 180 ? 5.395 -2.462 -26.414 1.00 93.44 180 LYS A N 1
ATOM 1361 C CA . LYS A 1 180 ? 4.222 -2.957 -27.151 1.00 93.44 180 LYS A CA 1
ATOM 1362 C C . LYS A 1 180 ? 4.590 -3.925 -28.279 1.00 93.44 180 LYS A C 1
ATOM 1364 O O . LYS A 1 180 ? 3.726 -4.678 -28.706 1.00 93.44 180 LYS A O 1
ATOM 1369 N N . GLN A 1 181 ? 5.832 -3.879 -28.756 1.00 94.94 181 GLN A N 1
ATOM 1370 C CA . GLN A 1 181 ? 6.368 -4.758 -29.798 1.00 94.94 181 GLN A CA 1
ATOM 1371 C C . GLN A 1 181 ? 7.011 -6.037 -29.232 1.00 94.94 181 GLN A C 1
ATOM 1373 O O . GLN A 1 181 ? 7.448 -6.879 -30.011 1.00 94.94 181 GLN A O 1
ATOM 1378 N N . LEU A 1 182 ? 7.083 -6.195 -27.903 1.00 93.81 182 LEU A N 1
ATOM 1379 C CA . LEU A 1 182 ? 7.622 -7.404 -27.274 1.00 93.81 182 LEU A CA 1
ATOM 1380 C C . LEU A 1 182 ? 6.800 -8.640 -27.644 1.00 93.81 182 LEU A C 1
ATOM 1382 O O . LEU A 1 182 ? 5.571 -8.584 -27.744 1.00 93.81 182 LEU A O 1
ATOM 1386 N N . SER A 1 183 ? 7.488 -9.773 -27.783 1.00 96.00 183 SER A N 1
ATOM 1387 C CA . SER A 1 183 ? 6.829 -11.053 -28.013 1.00 96.00 183 SER A CA 1
ATOM 1388 C C . SER A 1 183 ? 6.028 -11.491 -26.779 1.00 96.00 183 SER A C 1
ATOM 1390 O O . SER A 1 183 ? 6.289 -11.071 -25.645 1.00 96.00 183 SER A O 1
ATOM 1392 N N . ALA A 1 184 ? 5.057 -12.386 -26.976 1.00 95.06 184 ALA A N 1
ATOM 1393 C CA . ALA A 1 184 ? 4.297 -12.961 -25.865 1.00 95.06 184 ALA A CA 1
ATOM 1394 C C . ALA A 1 184 ? 5.201 -13.714 -24.866 1.00 95.06 184 ALA A C 1
ATOM 1396 O O . ALA A 1 184 ? 4.934 -13.694 -23.664 1.00 95.06 184 ALA A O 1
ATOM 1397 N N . ALA A 1 185 ? 6.287 -14.330 -25.350 1.00 95.38 185 ALA A N 1
ATOM 1398 C CA . ALA A 1 185 ? 7.265 -15.022 -24.516 1.00 95.38 185 ALA A CA 1
ATOM 1399 C C . ALA A 1 185 ? 8.034 -14.045 -23.611 1.00 95.38 185 ALA A C 1
ATOM 1401 O O . ALA A 1 185 ? 8.142 -14.276 -22.406 1.00 95.38 185 ALA A O 1
ATOM 1402 N N . ASP A 1 186 ? 8.481 -12.911 -24.157 1.00 94.56 186 ASP A N 1
ATOM 1403 C CA . ASP A 1 186 ? 9.192 -11.891 -23.378 1.00 94.56 186 ASP A CA 1
ATOM 1404 C C . ASP A 1 186 ? 8.280 -11.251 -22.326 1.00 94.56 186 ASP A C 1
ATOM 1406 O O . ASP A 1 186 ? 8.680 -11.036 -21.179 1.00 94.56 186 ASP A O 1
ATOM 1410 N N . LEU A 1 187 ? 7.019 -10.988 -22.687 1.00 95.56 187 LEU A N 1
ATOM 1411 C CA . LEU A 1 187 ? 6.019 -10.487 -21.744 1.00 95.56 187 LEU A CA 1
ATOM 1412 C C . LEU A 1 187 ? 5.758 -11.482 -20.607 1.00 95.56 187 LEU A C 1
ATOM 1414 O O . LEU A 1 187 ? 5.647 -11.060 -19.453 1.00 95.56 187 LEU A O 1
ATOM 1418 N N . ALA A 1 188 ? 5.700 -12.785 -20.902 1.00 96.12 188 ALA A N 1
ATOM 1419 C CA . ALA A 1 188 ? 5.541 -13.827 -19.891 1.00 96.12 188 ALA A CA 1
ATOM 1420 C C . ALA A 1 188 ? 6.759 -13.912 -18.955 1.00 96.12 188 ALA A C 1
ATOM 1422 O O . ALA A 1 188 ? 6.591 -14.005 -17.737 1.00 96.12 188 ALA A O 1
ATOM 1423 N N . ALA A 1 189 ? 7.978 -13.801 -19.493 1.00 96.00 189 ALA A N 1
ATOM 1424 C CA . ALA A 1 189 ? 9.202 -13.759 -18.693 1.00 96.00 189 ALA A CA 1
ATOM 1425 C C . ALA A 1 189 ? 9.226 -12.538 -17.754 1.00 96.00 189 ALA A C 1
ATOM 1427 O O . ALA A 1 189 ? 9.495 -12.661 -16.556 1.00 96.00 189 ALA A O 1
ATOM 1428 N N . LEU A 1 190 ? 8.869 -11.356 -18.266 1.00 96.19 190 LEU A N 1
ATOM 1429 C CA . LEU A 1 190 ? 8.774 -10.133 -17.465 1.00 96.19 190 LEU A CA 1
ATOM 1430 C C . LEU A 1 190 ? 7.673 -10.216 -16.396 1.00 96.19 190 LEU A C 1
ATOM 1432 O O . LEU A 1 190 ? 7.860 -9.711 -15.286 1.00 96.19 190 LEU A O 1
ATOM 1436 N N . ASP A 1 191 ? 6.538 -10.850 -16.696 1.00 96.88 191 ASP A N 1
ATOM 1437 C CA . ASP A 1 191 ? 5.460 -11.076 -15.727 1.00 96.88 191 ASP A CA 1
ATOM 1438 C C . ASP A 1 191 ? 5.884 -12.054 -14.619 1.00 96.88 191 ASP A C 1
ATOM 1440 O O . ASP A 1 191 ? 5.623 -11.807 -13.439 1.00 96.88 191 ASP A O 1
ATOM 1444 N N . ALA A 1 192 ? 6.622 -13.117 -14.957 1.00 96.88 192 ALA A N 1
ATOM 1445 C CA . ALA A 1 192 ? 7.195 -14.030 -13.969 1.00 96.88 192 ALA A CA 1
ATOM 1446 C C . ALA A 1 192 ? 8.141 -13.295 -13.000 1.00 96.88 192 ALA A C 1
ATOM 1448 O O . ALA A 1 192 ? 8.041 -13.464 -11.779 1.00 96.88 192 ALA A O 1
ATOM 1449 N N . ILE A 1 193 ? 8.996 -12.406 -13.519 1.00 96.44 193 ILE A N 1
ATOM 1450 C CA . ILE A 1 193 ? 9.865 -11.549 -12.698 1.00 96.44 193 ILE A CA 1
ATOM 1451 C C . ILE A 1 193 ? 9.029 -10.599 -11.830 1.00 96.44 193 ILE A C 1
ATOM 1453 O O . ILE A 1 193 ? 9.281 -10.471 -10.631 1.00 96.44 193 ILE A O 1
ATOM 1457 N N . ALA A 1 194 ? 8.006 -9.954 -12.397 1.00 96.62 194 ALA A N 1
ATOM 1458 C CA . ALA A 1 194 ? 7.133 -9.039 -11.665 1.00 96.62 194 ALA A CA 1
ATOM 1459 C C . ALA A 1 194 ? 6.402 -9.737 -10.502 1.00 96.62 194 ALA A C 1
ATOM 1461 O O . ALA A 1 194 ? 6.350 -9.196 -9.393 1.00 96.62 194 ALA A O 1
ATOM 1462 N N . LYS A 1 195 ? 5.8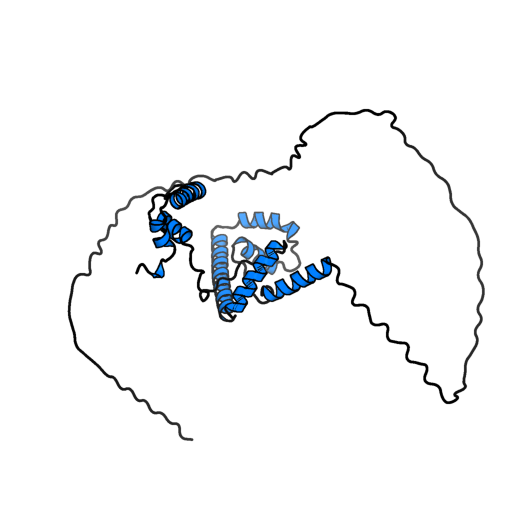97 -10.958 -10.722 1.00 97.19 195 LYS A N 1
ATOM 1463 C CA . LYS A 1 195 ? 5.275 -11.809 -9.695 1.00 97.19 195 LYS A CA 1
ATOM 1464 C C . LYS A 1 195 ? 6.266 -12.195 -8.600 1.00 97.19 195 LYS A C 1
ATOM 1466 O O . LYS A 1 195 ? 5.944 -12.043 -7.421 1.00 97.19 195 LYS A O 1
ATOM 1471 N N . ARG A 1 196 ? 7.482 -12.616 -8.965 1.00 96.56 196 ARG A N 1
ATOM 1472 C CA . ARG A 1 196 ? 8.554 -12.925 -8.002 1.00 96.56 196 ARG A CA 1
ATOM 1473 C C . ARG A 1 196 ? 8.909 -11.707 -7.149 1.00 96.56 196 ARG A C 1
ATOM 1475 O O . ARG A 1 196 ? 8.977 -11.813 -5.928 1.00 96.56 196 ARG A O 1
ATOM 1482 N N . ASN A 1 197 ? 9.067 -10.543 -7.776 1.00 96.94 197 ASN A N 1
ATOM 1483 C CA . ASN A 1 197 ? 9.341 -9.285 -7.083 1.00 96.94 197 ASN A CA 1
ATOM 1484 C C . ASN A 1 197 ? 8.200 -8.898 -6.143 1.00 96.94 197 ASN A C 1
ATOM 1486 O O . ASN A 1 197 ? 8.450 -8.453 -5.028 1.00 96.94 197 ASN A O 1
ATOM 1490 N N . LYS A 1 198 ? 6.945 -9.079 -6.568 1.00 96.25 198 LYS A N 1
ATOM 1491 C CA . LYS A 1 198 ? 5.779 -8.835 -5.716 1.00 96.25 198 LYS A CA 1
ATOM 1492 C C . LYS A 1 198 ? 5.810 -9.725 -4.473 1.00 96.25 198 LYS A C 1
ATOM 1494 O O . LYS A 1 198 ? 5.717 -9.195 -3.374 1.00 96.25 198 LYS A O 1
ATOM 1499 N N . ALA A 1 199 ? 6.017 -11.031 -4.638 1.00 96.00 199 ALA A N 1
ATOM 1500 C CA . ALA A 1 199 ? 6.114 -11.958 -3.513 1.00 96.00 199 ALA A CA 1
ATOM 1501 C C . ALA A 1 199 ? 7.262 -11.581 -2.559 1.00 96.00 199 ALA A C 1
ATOM 1503 O O . ALA A 1 199 ? 7.064 -11.523 -1.348 1.00 96.00 199 ALA A O 1
ATOM 1504 N N . ALA A 1 200 ? 8.439 -11.240 -3.094 1.00 96.25 200 ALA A N 1
ATOM 1505 C CA . ALA A 1 200 ? 9.572 -10.783 -2.290 1.00 96.25 200 ALA A CA 1
ATOM 1506 C C . ALA A 1 200 ? 9.267 -9.480 -1.529 1.00 96.25 200 ALA A C 1
ATOM 1508 O O . ALA A 1 200 ? 9.606 -9.359 -0.354 1.00 96.25 200 ALA A O 1
ATOM 1509 N N . ASN A 1 201 ? 8.589 -8.522 -2.168 1.00 95.19 201 ASN A N 1
ATOM 1510 C CA . ASN A 1 201 ? 8.173 -7.271 -1.535 1.00 95.19 201 ASN A CA 1
ATOM 1511 C C . ASN A 1 201 ? 7.161 -7.499 -0.416 1.00 95.19 201 ASN A C 1
ATOM 1513 O O . ASN A 1 201 ? 7.265 -6.861 0.629 1.00 95.19 201 ASN A O 1
ATOM 1517 N N . ASP A 1 202 ? 6.186 -8.379 -0.642 1.00 93.88 202 ASP A N 1
ATOM 1518 C CA . ASP A 1 202 ? 5.146 -8.693 0.333 1.00 93.88 202 ASP A CA 1
ATOM 1519 C C . ASP A 1 202 ? 5.765 -9.384 1.559 1.00 93.88 202 ASP A C 1
ATOM 1521 O O . ASP A 1 202 ? 5.473 -8.996 2.689 1.00 93.88 202 ASP A O 1
ATOM 1525 N N . LEU A 1 203 ? 6.706 -10.314 1.351 1.00 94.44 203 LEU A N 1
ATOM 1526 C CA . LEU A 1 203 ? 7.466 -10.959 2.428 1.00 94.44 203 LEU A CA 1
ATOM 1527 C C . LEU A 1 203 ? 8.362 -9.974 3.187 1.00 94.44 203 LEU A C 1
ATOM 1529 O O . LEU A 1 203 ? 8.341 -9.956 4.415 1.00 94.44 203 LEU A O 1
ATOM 1533 N N . ALA A 1 204 ? 9.120 -9.133 2.478 1.00 95.25 204 ALA A N 1
ATOM 1534 C CA . ALA A 1 204 ? 9.983 -8.127 3.096 1.00 95.25 204 ALA A CA 1
ATOM 1535 C C . ALA A 1 204 ? 9.177 -7.083 3.879 1.00 95.25 204 ALA A C 1
ATOM 1537 O O . ALA A 1 204 ? 9.600 -6.620 4.938 1.00 95.25 204 ALA A O 1
ATOM 1538 N N . LEU A 1 205 ? 7.998 -6.707 3.376 1.00 94.38 205 LEU A N 1
ATOM 1539 C CA . LEU A 1 205 ? 7.099 -5.813 4.089 1.00 94.38 205 LEU A CA 1
ATOM 1540 C C . LEU A 1 205 ? 6.509 -6.501 5.320 1.00 94.38 205 LEU A C 1
ATOM 1542 O O . LEU A 1 205 ? 6.468 -5.880 6.376 1.00 94.38 205 LEU A O 1
ATOM 1546 N N . ALA A 1 206 ? 6.076 -7.757 5.208 1.00 93.69 206 ALA A N 1
ATOM 1547 C CA . ALA A 1 206 ? 5.514 -8.510 6.324 1.00 93.69 206 ALA A CA 1
ATOM 1548 C C . ALA A 1 206 ? 6.541 -8.728 7.445 1.00 93.69 206 ALA A C 1
ATOM 1550 O O . ALA A 1 206 ? 6.221 -8.494 8.608 1.00 93.69 206 ALA A O 1
ATOM 1551 N N . SER A 1 207 ? 7.782 -9.099 7.115 1.00 94.25 207 SER A N 1
ATOM 1552 C CA . SER A 1 207 ? 8.857 -9.264 8.103 1.00 94.25 207 SER A CA 1
ATOM 1553 C C . SER A 1 207 ? 9.242 -7.938 8.763 1.00 94.25 207 SER A C 1
ATOM 1555 O O . SER A 1 207 ? 9.435 -7.878 9.977 1.00 94.25 207 SER A O 1
ATOM 1557 N N . TRP A 1 208 ? 9.277 -6.850 7.991 1.00 95.31 208 TRP A N 1
ATOM 1558 C CA . TRP A 1 208 ? 9.510 -5.510 8.522 1.00 95.31 208 TRP A CA 1
ATOM 1559 C C . TRP A 1 208 ? 8.365 -5.022 9.418 1.00 95.31 208 TRP A C 1
ATOM 1561 O O . TRP A 1 208 ? 8.617 -4.419 10.452 1.00 95.31 208 TRP A O 1
ATOM 1571 N N . VAL A 1 209 ? 7.106 -5.295 9.065 1.00 94.81 209 VAL A N 1
ATOM 1572 C CA . VAL A 1 209 ? 5.954 -4.992 9.930 1.00 94.81 209 VAL A CA 1
ATOM 1573 C C . VAL A 1 209 ? 6.032 -5.824 11.212 1.00 94.81 209 VAL A C 1
ATOM 1575 O O . VAL A 1 209 ? 5.841 -5.290 12.297 1.00 94.81 209 VAL A O 1
ATOM 1578 N N . ALA A 1 210 ? 6.380 -7.108 11.110 1.00 93.00 210 ALA A N 1
ATOM 1579 C CA . ALA A 1 210 ? 6.476 -8.004 12.257 1.00 93.00 210 ALA A CA 1
ATOM 1580 C C . ALA A 1 210 ? 7.552 -7.591 13.277 1.00 93.00 210 ALA A C 1
ATOM 1582 O O . ALA A 1 210 ? 7.391 -7.920 14.456 1.00 93.00 210 ALA A O 1
ATOM 1583 N N . SER A 1 211 ? 8.605 -6.885 12.844 1.00 94.06 211 SER A N 1
ATOM 1584 C CA . SER A 1 211 ? 9.676 -6.368 13.710 1.00 94.06 211 SER A CA 1
ATOM 1585 C C . SER A 1 211 ? 9.347 -5.038 14.397 1.00 94.06 211 SER A C 1
ATOM 1587 O O . SER A 1 211 ? 10.090 -4.613 15.280 1.00 94.06 211 SER A O 1
ATOM 1589 N N . LYS A 1 212 ? 8.247 -4.376 14.019 1.00 94.38 212 LYS A N 1
ATOM 1590 C CA . LYS A 1 212 ? 7.764 -3.140 14.649 1.00 94.38 212 LYS A CA 1
ATOM 1591 C C . LYS A 1 212 ? 6.665 -3.428 15.663 1.00 94.38 212 LYS A C 1
ATOM 1593 O O . LYS A 1 212 ? 5.996 -4.462 15.605 1.00 94.38 212 LYS A O 1
ATOM 1598 N N . SER A 1 213 ? 6.463 -2.499 16.596 1.00 94.00 213 SER A N 1
ATOM 1599 C CA . SER A 1 213 ? 5.362 -2.624 17.551 1.00 94.00 213 SER A CA 1
ATOM 1600 C C . SER A 1 213 ? 4.020 -2.269 16.897 1.00 94.00 213 SER A C 1
ATOM 1602 O O . SER A 1 213 ? 3.937 -1.435 15.988 1.00 94.00 213 SER A O 1
ATOM 1604 N N . VAL A 1 214 ? 2.937 -2.881 17.383 1.00 93.38 214 VAL A N 1
ATOM 1605 C CA . VAL A 1 214 ? 1.574 -2.613 16.886 1.00 93.38 214 VAL A CA 1
ATOM 1606 C C . VAL A 1 214 ? 1.215 -1.130 17.067 1.00 93.38 214 VAL A C 1
ATOM 1608 O O . VAL A 1 214 ? 0.599 -0.506 16.196 1.00 93.38 214 VAL A O 1
ATOM 1611 N N . GLU A 1 215 ? 1.653 -0.526 18.175 1.00 92.69 215 GLU A N 1
ATOM 1612 C CA . GLU A 1 215 ? 1.430 0.889 18.477 1.00 92.69 215 GLU A CA 1
ATOM 1613 C C . GLU A 1 215 ? 2.190 1.824 17.533 1.00 92.69 215 GLU A C 1
ATOM 1615 O O . GLU A 1 215 ? 1.620 2.818 17.063 1.00 92.69 215 GLU A O 1
ATOM 1620 N N . GLU A 1 216 ? 3.443 1.495 17.204 1.00 94.56 216 GLU A N 1
ATOM 1621 C CA . GLU A 1 216 ? 4.244 2.223 16.217 1.00 94.56 216 GLU A CA 1
ATOM 1622 C C . GLU A 1 216 ? 3.571 2.196 14.846 1.00 94.56 216 GLU A C 1
ATOM 1624 O O . GLU A 1 216 ? 3.417 3.238 14.204 1.00 94.56 216 GLU A O 1
ATOM 1629 N N . ILE A 1 217 ? 3.089 1.029 14.411 1.00 95.19 217 ILE A N 1
ATOM 1630 C CA . ILE A 1 217 ? 2.380 0.879 13.136 1.00 95.19 217 ILE A CA 1
ATOM 1631 C C . ILE A 1 217 ? 1.075 1.687 13.142 1.00 95.19 217 ILE A C 1
ATOM 1633 O O . ILE A 1 217 ? 0.758 2.388 12.170 1.00 95.19 217 ILE A O 1
ATOM 1637 N N . ALA A 1 218 ? 0.320 1.658 14.242 1.00 93.62 218 ALA A N 1
ATOM 1638 C CA . ALA A 1 218 ? -0.891 2.459 14.399 1.00 93.62 218 ALA A CA 1
ATOM 1639 C C . ALA A 1 218 ? -0.588 3.970 14.359 1.00 93.62 218 ALA A C 1
ATOM 1641 O O . ALA A 1 218 ? -1.286 4.733 13.676 1.00 93.62 218 ALA A O 1
ATOM 1642 N N . ALA A 1 219 ? 0.471 4.419 15.039 1.00 95.12 219 ALA A N 1
ATOM 1643 C CA . ALA A 1 219 ? 0.946 5.800 15.009 1.00 95.12 219 ALA A CA 1
ATOM 1644 C C . ALA A 1 219 ? 1.388 6.223 13.600 1.00 95.12 219 ALA A C 1
ATOM 1646 O O . ALA A 1 219 ? 0.939 7.268 13.111 1.00 95.12 219 ALA A O 1
ATOM 1647 N N . ALA A 1 220 ? 2.152 5.381 12.905 1.00 95.75 220 ALA A N 1
ATOM 1648 C CA . ALA A 1 220 ? 2.588 5.608 11.534 1.00 95.75 220 ALA A CA 1
ATOM 1649 C C . ALA A 1 220 ? 1.400 5.737 10.577 1.00 95.75 220 ALA A C 1
ATOM 1651 O O . ALA A 1 220 ? 1.329 6.665 9.768 1.00 95.75 220 ALA A O 1
ATOM 1652 N N . ASN A 1 221 ? 0.400 4.870 10.715 1.00 95.75 221 ASN A N 1
ATOM 1653 C CA . ASN A 1 221 ? -0.824 4.924 9.925 1.00 95.75 221 ASN A CA 1
ATOM 1654 C C . ASN A 1 221 ? -1.624 6.215 10.160 1.00 95.75 221 ASN A C 1
ATOM 1656 O O . ASN A 1 221 ? -2.103 6.831 9.200 1.00 95.75 221 ASN A O 1
ATOM 1660 N N . ARG A 1 222 ? -1.728 6.677 11.414 1.00 95.44 222 ARG A N 1
ATOM 1661 C CA . ARG A 1 222 ? -2.320 7.988 11.741 1.00 95.44 222 ARG A CA 1
ATOM 1662 C C . ARG A 1 222 ? -1.525 9.129 11.100 1.00 95.44 222 ARG A C 1
ATOM 1664 O O . ARG A 1 222 ? -2.129 10.037 10.523 1.00 95.44 222 ARG A O 1
ATOM 1671 N N . ALA A 1 223 ? -0.194 9.075 11.140 1.00 95.75 223 ALA A N 1
ATOM 1672 C CA . ALA A 1 223 ? 0.670 10.075 10.520 1.00 95.75 223 ALA A CA 1
ATOM 1673 C C . ALA A 1 223 ? 0.531 10.104 8.986 1.00 95.75 223 ALA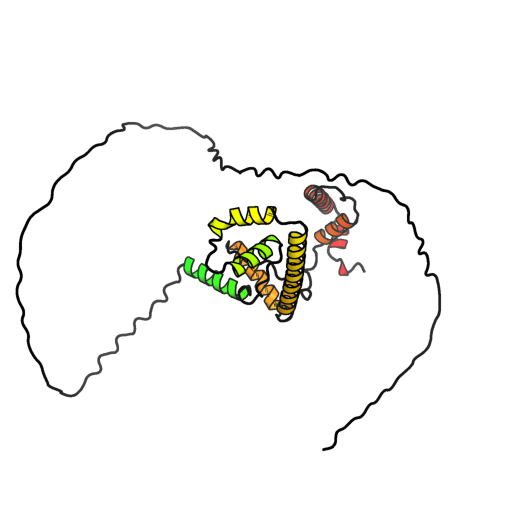 A C 1
ATOM 1675 O O . ALA A 1 223 ? 0.359 11.181 8.416 1.00 95.75 223 ALA A O 1
ATOM 1676 N N . ARG A 1 224 ? 0.468 8.945 8.312 1.00 95.88 224 ARG A N 1
ATOM 1677 C CA . ARG A 1 224 ? 0.218 8.837 6.856 1.00 95.88 224 ARG A CA 1
ATOM 1678 C C . ARG A 1 224 ? -1.120 9.451 6.442 1.00 95.88 224 ARG A C 1
ATOM 1680 O O . ARG A 1 224 ? -1.213 10.101 5.401 1.00 95.88 224 ARG A O 1
ATOM 1687 N N . VAL A 1 225 ? -2.174 9.281 7.245 1.00 95.50 225 VAL A N 1
ATOM 1688 C CA . VAL A 1 225 ? -3.468 9.954 7.014 1.00 95.50 225 VAL A CA 1
ATOM 1689 C C . VAL A 1 225 ? -3.328 11.471 7.153 1.00 95.50 225 VAL A C 1
ATOM 1691 O O . VAL A 1 225 ? -3.788 12.195 6.273 1.00 95.50 225 VAL A O 1
ATOM 1694 N N . LYS A 1 226 ? -2.667 11.956 8.213 1.00 95.44 226 LYS A N 1
ATOM 1695 C CA . LYS A 1 226 ? -2.434 13.395 8.421 1.00 95.44 226 LYS A CA 1
ATOM 1696 C C . LYS A 1 226 ? -1.619 14.011 7.279 1.00 95.44 226 LYS A C 1
ATOM 1698 O O . LYS A 1 226 ? -2.001 15.060 6.778 1.00 95.44 226 LYS A O 1
ATOM 1703 N N . LEU A 1 227 ? -0.565 13.340 6.812 1.00 95.44 227 LEU A N 1
ATOM 1704 C CA . LEU A 1 227 ? 0.241 13.793 5.672 1.00 95.44 227 LEU A CA 1
ATOM 1705 C C . LEU A 1 227 ? -0.598 13.962 4.400 1.00 95.44 227 LEU A C 1
ATOM 1707 O O . LEU A 1 227 ? -0.507 15.003 3.756 1.00 95.44 227 LEU A O 1
ATOM 1711 N N . ARG A 1 228 ? -1.474 12.998 4.085 1.00 94.69 228 ARG A N 1
ATOM 1712 C CA . ARG A 1 228 ? -2.376 13.098 2.923 1.00 94.69 228 ARG A CA 1
ATOM 1713 C C . ARG A 1 228 ? -3.358 14.262 3.040 1.00 94.69 228 ARG A C 1
ATOM 1715 O O . ARG A 1 228 ? -3.583 14.950 2.053 1.00 94.69 228 ARG A O 1
ATOM 1722 N N . LYS A 1 229 ? -3.897 14.517 4.238 1.00 93.75 229 LYS A N 1
ATOM 1723 C CA . LYS A 1 229 ? -4.763 15.685 4.493 1.00 93.75 229 LYS A CA 1
ATOM 1724 C C . LYS A 1 229 ? -4.031 17.013 4.285 1.00 93.75 229 LYS A C 1
ATOM 1726 O O . LYS A 1 229 ? -4.650 17.984 3.880 1.00 93.75 229 LYS A O 1
ATOM 1731 N N . LEU A 1 230 ? -2.722 17.041 4.531 1.00 92.69 230 LEU A N 1
ATOM 1732 C CA . LEU A 1 230 ? -1.856 18.195 4.274 1.00 92.69 230 LEU A CA 1
ATOM 1733 C C . LEU A 1 230 ? -1.374 18.278 2.811 1.00 92.69 230 LEU A C 1
ATOM 1735 O O . LEU A 1 230 ? -0.472 19.056 2.516 1.00 92.69 230 LEU A O 1
ATOM 1739 N N . GLY A 1 231 ? -1.907 17.454 1.899 1.00 91.81 231 GLY A N 1
ATOM 1740 C CA . GLY A 1 231 ? -1.497 17.425 0.490 1.00 91.81 231 GLY A CA 1
ATOM 1741 C C . GLY A 1 231 ? -0.126 16.785 0.238 1.00 91.81 231 GLY A C 1
ATOM 1742 O O . GLY A 1 231 ? 0.378 16.811 -0.884 1.00 91.81 231 GLY A O 1
ATOM 1743 N N . VAL A 1 232 ? 0.495 16.181 1.255 1.00 92.25 232 VAL A N 1
ATOM 1744 C CA . VAL A 1 232 ? 1.793 15.514 1.121 1.00 92.25 232 VAL A CA 1
ATOM 1745 C C . VAL A 1 232 ? 1.582 14.074 0.662 1.00 92.25 232 VAL A C 1
ATOM 1747 O O . VAL A 1 232 ? 0.844 13.306 1.285 1.00 92.25 232 VAL A O 1
ATOM 1750 N N . LYS A 1 233 ? 2.281 13.677 -0.410 1.00 89.38 233 LYS A N 1
ATOM 1751 C CA . LYS A 1 233 ? 2.312 12.282 -0.872 1.00 89.38 233 LYS A CA 1
ATOM 1752 C C . LYS A 1 233 ? 2.844 11.381 0.248 1.00 89.38 233 LYS A C 1
ATOM 1754 O O . LYS A 1 233 ? 3.950 11.590 0.743 1.00 89.38 233 LYS A O 1
ATOM 1759 N N . ALA A 1 234 ? 2.059 10.380 0.632 1.00 90.50 234 ALA A N 1
ATOM 1760 C CA . ALA A 1 234 ? 2.428 9.375 1.624 1.00 90.50 234 ALA A CA 1
ATOM 1761 C C . ALA A 1 234 ? 2.090 7.975 1.100 1.00 90.50 234 ALA A C 1
ATOM 1763 O O . ALA A 1 234 ? 1.164 7.817 0.300 1.00 90.50 234 ALA A O 1
ATOM 1764 N N . LYS A 1 235 ? 2.837 6.967 1.566 1.00 89.00 235 LYS A N 1
ATOM 1765 C CA . LYS A 1 235 ? 2.583 5.552 1.257 1.00 89.00 235 LYS A CA 1
ATOM 1766 C C . LYS A 1 235 ? 1.208 5.115 1.801 1.00 89.00 235 LYS A C 1
ATOM 1768 O O . LYS A 1 235 ? 0.621 5.781 2.662 1.00 89.00 235 LYS A O 1
ATOM 1773 N N . SER A 1 236 ? 0.690 3.999 1.285 1.00 90.19 236 SER A N 1
ATOM 1774 C CA . SER A 1 236 ? -0.559 3.378 1.750 1.00 90.19 236 SER A CA 1
ATOM 1775 C C . SER A 1 236 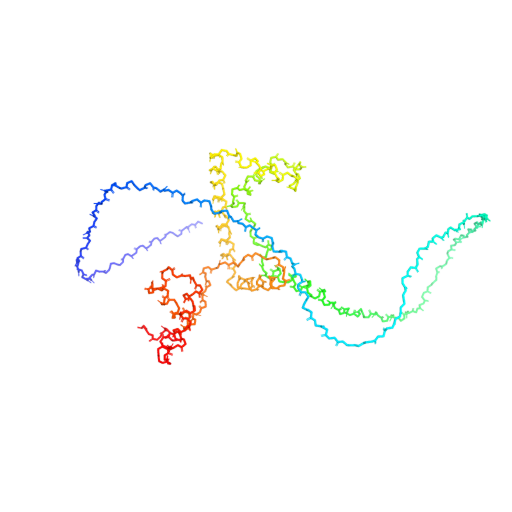? -0.501 3.022 3.241 1.00 90.19 236 SER A C 1
ATOM 1777 O O . SER A 1 236 ? 0.554 3.062 3.874 1.00 90.19 236 SER A O 1
ATOM 1779 N N . ARG A 1 237 ? -1.654 2.707 3.834 1.00 92.44 237 ARG A N 1
ATOM 1780 C CA . ARG A 1 237 ? -1.714 2.236 5.222 1.00 92.44 237 ARG A CA 1
ATOM 1781 C C . ARG A 1 237 ? -0.988 0.887 5.330 1.00 92.44 237 ARG A C 1
ATOM 1783 O O . ARG A 1 237 ? -1.172 0.040 4.463 1.00 92.44 237 ARG A O 1
ATOM 1790 N N . LEU A 1 238 ? -0.184 0.715 6.374 1.00 92.81 238 LEU A N 1
ATOM 1791 C CA . LEU A 1 238 ? 0.404 -0.569 6.745 1.00 92.81 238 LEU A CA 1
ATOM 1792 C C . LEU A 1 238 ? -0.693 -1.464 7.322 1.00 92.81 238 LEU A C 1
ATOM 1794 O O . LEU A 1 238 ? -1.476 -1.004 8.159 1.00 92.81 238 LEU A O 1
ATOM 1798 N N . VAL A 1 239 ? -0.749 -2.707 6.859 1.00 90.81 239 VAL A N 1
ATOM 1799 C CA . VAL A 1 239 ? -1.647 -3.733 7.391 1.00 90.81 239 VAL A CA 1
ATOM 1800 C C . VAL A 1 239 ? -0.859 -4.543 8.409 1.00 90.81 239 VAL A C 1
ATOM 1802 O O . VAL A 1 239 ? 0.227 -5.018 8.093 1.00 90.81 239 VAL A O 1
ATOM 1805 N N . ASP A 1 240 ? -1.404 -4.669 9.612 1.00 91.25 240 ASP A N 1
ATOM 1806 C CA . ASP A 1 240 ? -0.851 -5.499 10.677 1.00 91.25 240 ASP A CA 1
ATOM 1807 C C . ASP A 1 240 ? -1.907 -6.545 11.069 1.00 91.25 240 ASP A C 1
ATOM 1809 O O . ASP A 1 240 ? -2.989 -6.147 11.511 1.00 91.25 240 ASP A O 1
ATOM 1813 N N . PRO A 1 241 ? -1.634 -7.854 10.903 1.00 87.38 241 PRO A N 1
ATOM 1814 C CA . PRO A 1 241 ? -2.555 -8.919 11.300 1.00 87.38 241 PRO A CA 1
ATOM 1815 C C . PRO A 1 241 ? -2.837 -8.954 12.807 1.00 87.38 241 PRO A C 1
ATOM 1817 O O . PRO A 1 241 ? -3.876 -9.458 13.218 1.00 87.38 241 PRO A O 1
ATOM 1820 N N . ARG A 1 242 ? -1.922 -8.432 13.634 1.00 89.00 242 ARG A N 1
ATOM 1821 C CA . ARG A 1 242 ? -2.027 -8.430 15.103 1.00 89.00 242 ARG A CA 1
ATOM 1822 C C . ARG A 1 242 ? -3.002 -7.365 15.608 1.00 89.00 242 ARG A C 1
ATOM 1824 O O . ARG A 1 242 ? -3.422 -7.398 16.761 1.00 89.00 242 ARG A O 1
ATOM 1831 N N . HIS A 1 243 ? -3.342 -6.392 14.763 1.00 85.44 243 HIS A N 1
ATOM 1832 C CA . HIS A 1 243 ? -4.217 -5.294 15.135 1.00 85.44 243 HIS A CA 1
ATOM 1833 C C . HIS A 1 243 ? -5.683 -5.739 15.104 1.00 85.44 243 HIS A C 1
ATOM 1835 O O . HIS A 1 243 ? -6.263 -5.941 14.035 1.00 85.44 243 HIS A O 1
ATOM 1841 N N . VAL A 1 244 ? -6.315 -5.783 16.278 1.00 84.31 244 VAL A N 1
ATOM 1842 C CA . VAL A 1 244 ? -7.742 -6.099 16.410 1.00 84.31 244 VAL A CA 1
ATOM 1843 C C . VAL A 1 244 ? -8.576 -5.058 15.644 1.00 84.31 244 VAL A C 1
ATOM 1845 O O . VAL A 1 244 ? -8.401 -3.849 15.850 1.00 84.31 244 VAL A O 1
ATOM 1848 N N . PRO A 1 245 ? -9.450 -5.469 14.706 1.00 82.12 245 PRO A N 1
ATOM 1849 C CA . PRO A 1 245 ? -10.332 -4.535 14.024 1.00 82.12 245 PRO A CA 1
ATOM 1850 C C . PRO A 1 245 ? -11.255 -3.856 15.039 1.00 82.12 245 PRO A C 1
ATOM 1852 O O . PRO A 1 245 ? -11.614 -4.424 16.066 1.00 82.12 245 PRO A O 1
ATOM 1855 N N . LYS A 1 246 ? -11.650 -2.615 14.753 1.00 83.25 246 LYS A N 1
ATOM 1856 C CA . LYS A 1 246 ? -12.609 -1.916 15.613 1.00 83.25 246 LYS A CA 1
ATOM 1857 C C . LYS A 1 246 ? -13.938 -2.668 15.624 1.00 83.25 246 LYS A C 1
ATOM 1859 O O . LYS A 1 246 ? -14.350 -3.163 14.574 1.00 83.25 246 LYS A O 1
ATOM 1864 N N . ALA A 1 247 ? -14.608 -2.669 16.776 1.00 86.81 247 ALA A N 1
ATOM 1865 C CA . ALA A 1 247 ? -15.978 -3.148 16.884 1.00 86.81 247 ALA A CA 1
ATOM 1866 C C . ALA A 1 247 ? -16.850 -2.475 15.812 1.00 86.81 247 ALA A C 1
ATOM 1868 O O . ALA A 1 247 ? -16.762 -1.261 15.583 1.00 86.81 247 ALA A O 1
ATOM 1869 N N . LEU A 1 248 ? -17.634 -3.291 15.111 1.00 88.56 248 LEU A N 1
ATOM 1870 C CA . LEU A 1 248 ? -18.589 -2.809 14.124 1.00 88.56 248 LEU A CA 1
ATOM 1871 C C . LEU A 1 248 ? -19.744 -2.121 14.854 1.00 88.56 248 LEU A C 1
ATOM 1873 O O . LEU A 1 248 ? -20.154 -2.554 15.925 1.00 88.56 248 LEU A O 1
ATOM 1877 N N . THR A 1 249 ? -20.268 -1.044 14.275 1.00 91.19 249 THR A N 1
ATOM 1878 C CA . THR A 1 249 ? -21.499 -0.424 14.779 1.00 91.19 249 THR A CA 1
ATOM 1879 C C . THR A 1 249 ? -22.697 -1.317 14.458 1.00 91.19 249 THR A C 1
ATOM 1881 O O . THR A 1 249 ? -22.643 -2.082 13.491 1.00 91.19 249 THR A O 1
ATOM 1884 N N . GLY A 1 250 ? -23.806 -1.179 15.191 1.00 91.62 250 GLY A N 1
ATOM 1885 C CA . GLY A 1 250 ? -25.006 -1.976 14.909 1.00 91.62 250 GLY A CA 1
ATOM 1886 C C . GLY A 1 250 ? -25.510 -1.825 13.474 1.00 91.62 250 GLY A C 1
ATOM 1887 O O . GLY A 1 250 ? -25.768 -2.814 12.797 1.00 91.62 250 GLY A O 1
ATOM 1888 N N . PHE A 1 251 ? -25.479 -0.607 12.926 1.00 92.31 251 PHE A N 1
ATOM 1889 C CA . PHE A 1 251 ? -25.781 -0.395 11.509 1.00 92.31 251 PHE A CA 1
ATOM 1890 C C . PHE A 1 251 ? -24.825 -1.145 10.564 1.00 92.31 251 PHE A C 1
ATOM 1892 O O . PHE A 1 251 ? -25.250 -1.646 9.524 1.00 92.31 251 PHE A O 1
ATOM 1899 N N . ALA A 1 252 ? -23.533 -1.237 10.894 1.00 92.00 252 ALA A N 1
ATOM 1900 C CA . ALA A 1 252 ? -22.571 -1.973 10.077 1.00 92.00 252 ALA A CA 1
ATOM 1901 C C . ALA A 1 252 ? -22.812 -3.490 10.136 1.00 92.00 252 ALA A C 1
ATOM 1903 O O . ALA A 1 252 ? -22.648 -4.165 9.121 1.00 92.00 252 ALA A O 1
ATOM 1904 N N . LEU A 1 253 ? -23.238 -4.016 11.288 1.00 92.69 253 LEU A N 1
ATOM 1905 C CA . LEU A 1 253 ? -23.649 -5.415 11.441 1.00 92.69 253 LEU A CA 1
ATOM 1906 C C . LEU A 1 253 ? -24.930 -5.711 10.660 1.00 92.69 253 LEU A C 1
ATOM 1908 O O . LEU A 1 253 ? -24.957 -6.669 9.892 1.00 92.69 253 LEU A O 1
ATOM 1912 N N . PHE A 1 254 ? -25.935 -4.842 10.762 1.00 93.12 254 PHE A N 1
ATOM 1913 C CA . PHE A 1 254 ? -27.152 -4.921 9.957 1.00 93.12 254 PHE A CA 1
ATOM 1914 C C . PHE A 1 254 ? -26.844 -4.888 8.459 1.00 93.12 254 PHE A C 1
ATOM 1916 O O . PHE A 1 254 ? -27.271 -5.757 7.706 1.00 93.12 254 PHE A O 1
ATOM 1923 N N . THR A 1 255 ? -26.024 -3.930 8.027 1.00 93.00 255 THR A N 1
ATOM 1924 C CA . THR A 1 255 ? -25.602 -3.816 6.627 1.00 93.00 255 THR A CA 1
ATOM 1925 C C . THR A 1 255 ? -24.892 -5.090 6.175 1.00 93.00 255 THR A C 1
ATOM 1927 O O . THR A 1 255 ? -25.184 -5.605 5.101 1.00 93.00 255 THR A O 1
ATOM 1930 N N . LYS A 1 256 ? -23.996 -5.649 7.000 1.00 92.56 256 LYS A N 1
ATOM 1931 C CA . LYS A 1 256 ? -23.325 -6.924 6.716 1.00 92.56 256 LYS A CA 1
ATOM 1932 C C . LYS A 1 256 ? -24.330 -8.071 6.554 1.00 92.56 256 LYS A C 1
ATOM 1934 O O . LYS A 1 256 ? -24.185 -8.842 5.612 1.00 92.56 256 LYS A O 1
ATOM 1939 N N . ALA A 1 257 ? -25.337 -8.164 7.423 1.00 91.88 257 ALA A N 1
ATOM 1940 C CA . ALA A 1 257 ? -26.393 -9.172 7.328 1.00 91.88 257 ALA A CA 1
ATOM 1941 C C . ALA A 1 257 ? -27.218 -9.021 6.037 1.00 91.88 257 ALA A C 1
ATOM 1943 O O . ALA A 1 257 ? -27.466 -10.007 5.350 1.00 91.88 257 ALA A O 1
ATOM 1944 N N . ARG A 1 258 ? -27.553 -7.785 5.646 1.00 93.12 258 ARG A N 1
ATOM 1945 C CA . ARG A 1 258 ? -28.283 -7.487 4.401 1.00 93.12 258 ARG A CA 1
ATOM 1946 C C . ARG A 1 258 ? -27.476 -7.782 3.140 1.00 93.12 258 ARG A C 1
ATOM 1948 O O . ARG A 1 258 ? -28.022 -8.246 2.152 1.00 93.12 258 ARG A O 1
ATOM 1955 N N . TRP A 1 259 ? -26.162 -7.580 3.160 1.00 91.44 259 TRP A N 1
ATOM 1956 C CA . TRP A 1 259 ? -25.317 -8.027 2.048 1.00 91.44 259 TRP A CA 1
ATOM 1957 C C . TRP A 1 259 ? -25.180 -9.551 1.993 1.00 91.44 259 TRP A C 1
ATOM 1959 O O . TRP A 1 259 ? -25.055 -10.107 0.905 1.00 91.44 259 TRP A O 1
ATOM 1969 N N . ALA A 1 260 ? -25.213 -10.226 3.145 1.00 91.69 260 ALA A N 1
ATOM 1970 C CA . ALA A 1 260 ? -25.140 -11.682 3.223 1.00 91.69 260 ALA A CA 1
ATOM 1971 C C . ALA A 1 260 ? -26.441 -12.382 2.790 1.00 91.69 260 ALA A C 1
ATOM 1973 O O . ALA A 1 260 ? -26.367 -13.522 2.342 1.00 91.69 260 ALA A O 1
ATOM 1974 N N . SER A 1 261 ? -27.602 -11.717 2.869 1.00 90.00 261 SER A N 1
ATOM 1975 C CA . SER A 1 261 ? -28.883 -12.285 2.413 1.00 90.00 261 SER A CA 1
ATOM 1976 C C . SER A 1 261 ? -28.953 -12.487 0.896 1.00 90.00 261 SER A C 1
ATOM 1978 O O . SER A 1 261 ? -29.807 -13.224 0.415 1.00 90.00 261 SER A O 1
ATOM 1980 N N . GLY A 1 262 ? -28.067 -11.844 0.127 1.00 89.12 262 GLY A N 1
ATOM 1981 C CA . GLY A 1 262 ? -28.027 -11.960 -1.332 1.00 89.12 262 GLY A CA 1
ATOM 1982 C C . GLY A 1 262 ? -29.124 -11.180 -2.064 1.00 89.12 262 GLY A C 1
ATOM 1983 O O . GLY A 1 262 ? -29.081 -11.102 -3.286 1.00 89.12 262 GLY A O 1
ATOM 1984 N N . GLU A 1 263 ? -30.047 -10.533 -1.349 1.00 89.38 263 GLU A N 1
ATOM 1985 C CA . GLU A 1 263 ? -31.154 -9.750 -1.926 1.00 89.38 263 GLU A CA 1
ATOM 1986 C C . GLU A 1 263 ? -30.662 -8.587 -2.804 1.00 89.38 263 GLU A C 1
ATOM 1988 O O . GLU A 1 263 ? -31.279 -8.221 -3.801 1.00 89.38 263 GLU A O 1
ATOM 1993 N N . PHE A 1 264 ? -29.480 -8.056 -2.486 1.00 87.50 264 PHE A N 1
ATOM 1994 C CA . PHE A 1 264 ? -28.840 -6.983 -3.244 1.00 87.50 264 PHE A CA 1
ATOM 1995 C C . PHE A 1 264 ? -27.846 -7.478 -4.310 1.00 87.50 264 PHE A 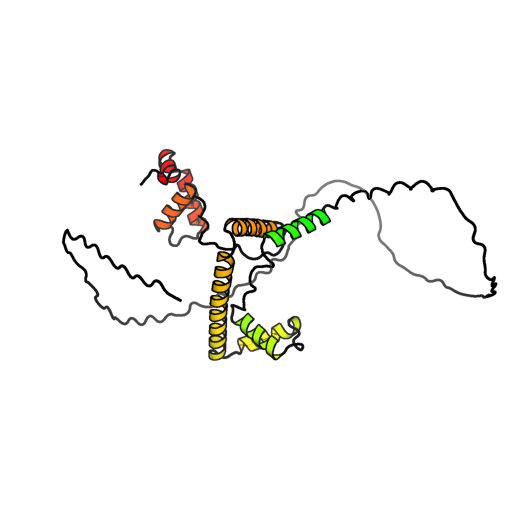C 1
ATOM 1997 O O . PHE A 1 264 ? -27.097 -6.674 -4.877 1.00 87.50 264 PHE A O 1
ATOM 2004 N N . ALA A 1 265 ? -27.805 -8.784 -4.601 1.00 83.12 265 ALA A N 1
ATOM 2005 C CA . ALA A 1 265 ? -26.947 -9.335 -5.645 1.00 83.12 265 ALA A CA 1
ATOM 2006 C C . ALA A 1 265 ? -27.406 -8.837 -7.028 1.00 83.12 265 ALA A C 1
ATOM 2008 O O . ALA A 1 265 ? -28.480 -9.175 -7.509 1.00 83.12 265 ALA A O 1
ATOM 2009 N N . GLY A 1 266 ? -26.585 -8.003 -7.672 1.00 84.50 266 GLY A N 1
ATOM 2010 C CA . GLY A 1 266 ? -26.873 -7.422 -8.992 1.00 84.50 266 GLY A CA 1
ATOM 2011 C C . GLY A 1 266 ? -27.303 -5.953 -8.963 1.00 84.50 266 GLY A C 1
ATOM 2012 O O . GLY A 1 266 ? -27.197 -5.272 -9.984 1.00 84.50 266 GLY A O 1
ATOM 2013 N N . PHE A 1 267 ? -27.681 -5.417 -7.799 1.00 86.31 267 PHE A N 1
ATOM 2014 C CA . PHE A 1 267 ? -27.890 -3.979 -7.648 1.00 86.31 267 PHE A CA 1
ATOM 2015 C C . PHE A 1 267 ? -26.567 -3.218 -7.737 1.00 86.31 267 PHE A C 1
ATOM 2017 O O . PHE A 1 267 ? -25.508 -3.676 -7.293 1.00 86.31 267 PHE A O 1
ATOM 2024 N N . LYS A 1 268 ? -26.623 -1.985 -8.252 1.00 91.50 268 LYS A N 1
ATOM 2025 C CA . LYS A 1 268 ? -25.487 -1.069 -8.130 1.00 91.50 268 LYS A CA 1
ATOM 2026 C C . LYS A 1 268 ? -25.283 -0.758 -6.648 1.00 91.50 268 LYS A C 1
ATOM 2028 O O . LYS A 1 268 ? -26.212 -0.340 -5.962 1.00 91.50 268 LYS A O 1
ATOM 2033 N N . THR A 1 269 ? -24.043 -0.869 -6.166 1.00 89.75 269 THR A N 1
ATOM 2034 C CA . THR A 1 269 ? -23.669 -0.606 -4.763 1.00 89.75 269 THR A CA 1
ATOM 2035 C C . THR A 1 269 ? -24.309 0.650 -4.141 1.00 89.75 269 THR A C 1
ATOM 2037 O O . THR A 1 269 ? -24.797 0.547 -3.014 1.00 89.75 269 THR A O 1
ATOM 2040 N N . PRO A 1 270 ? -24.359 1.829 -4.803 1.00 92.81 270 PRO A N 1
ATOM 2041 C CA . PRO A 1 270 ? -24.991 3.008 -4.207 1.00 92.81 270 PRO A CA 1
ATOM 2042 C C . PRO A 1 270 ? -26.510 2.882 -4.014 1.00 92.81 270 PRO A C 1
ATOM 2044 O O . PRO A 1 270 ? -27.033 3.465 -3.069 1.00 92.81 270 PRO A O 1
ATOM 2047 N N . GLU A 1 271 ? -27.218 2.148 -4.874 1.00 91.94 271 GLU A N 1
ATOM 2048 C CA . GLU A 1 271 ? -28.671 1.946 -4.775 1.00 91.94 271 GLU A CA 1
ATOM 2049 C C . GLU A 1 271 ? -28.995 0.990 -3.626 1.00 91.94 271 GLU A C 1
ATOM 2051 O O . GLU A 1 271 ? -29.761 1.347 -2.733 1.00 91.94 271 GLU A O 1
ATOM 2056 N N . ALA A 1 272 ? -28.300 -0.148 -3.567 1.00 92.69 272 ALA A N 1
ATOM 2057 C CA . ALA A 1 272 ? -28.408 -1.103 -2.464 1.00 92.69 272 ALA A CA 1
ATOM 2058 C C . ALA A 1 272 ? -28.092 -0.455 -1.106 1.00 92.69 272 ALA A C 1
ATOM 2060 O O . ALA A 1 272 ? -28.835 -0.606 -0.143 1.00 92.69 272 ALA A O 1
ATOM 2061 N N . THR A 1 273 ? -27.033 0.358 -1.030 1.00 92.56 273 THR A N 1
ATOM 2062 C CA . THR A 1 273 ? -26.677 1.049 0.223 1.00 92.56 273 THR A CA 1
ATOM 2063 C C . THR A 1 273 ? -27.766 2.032 0.667 1.00 92.56 273 THR A C 1
ATOM 2065 O O . THR A 1 273 ? -27.999 2.195 1.865 1.00 92.56 273 THR A O 1
ATOM 2068 N N . ARG A 1 274 ? -28.449 2.697 -0.278 1.00 94.44 274 ARG A N 1
ATOM 2069 C CA . ARG A 1 274 ? -29.579 3.584 0.041 1.00 94.44 274 ARG A CA 1
ATOM 2070 C C . ARG A 1 274 ? -30.770 2.792 0.573 1.00 94.44 274 ARG A C 1
ATOM 2072 O O . ARG A 1 274 ? -31.321 3.215 1.581 1.00 94.44 274 ARG A O 1
ATOM 2079 N N . ALA A 1 275 ? -31.122 1.672 -0.057 1.00 93.31 275 ALA A N 1
ATOM 2080 C CA . ALA A 1 275 ? -32.204 0.797 0.398 1.00 93.31 275 ALA A CA 1
ATOM 2081 C C . ALA A 1 275 ? -31.949 0.285 1.826 1.00 93.31 275 ALA A C 1
ATOM 2083 O O . ALA A 1 275 ? -32.733 0.578 2.725 1.00 93.31 275 ALA A O 1
ATOM 2084 N N . ILE A 1 276 ? -30.769 -0.297 2.073 1.00 94.25 276 ILE A N 1
ATOM 2085 C CA . ILE A 1 276 ? -30.337 -0.758 3.404 1.00 94.25 276 ILE A CA 1
ATOM 2086 C C . ILE A 1 276 ? -30.390 0.384 4.431 1.00 94.25 276 ILE A C 1
ATOM 2088 O O . ILE A 1 276 ?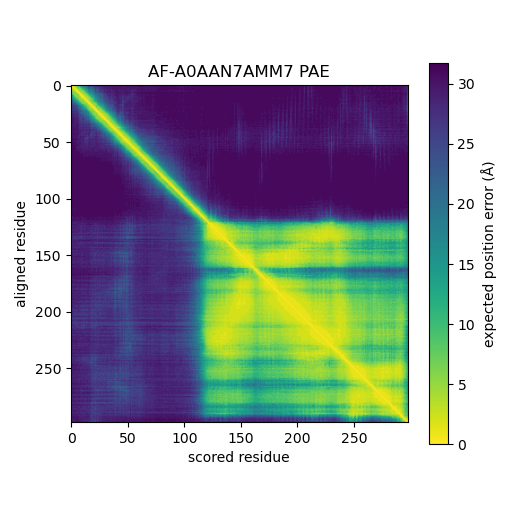 -30.809 0.200 5.572 1.00 94.25 276 ILE A O 1
ATOM 2092 N N . SER A 1 277 ? -29.985 1.599 4.048 1.00 94.12 277 SER A N 1
ATOM 2093 C CA . SER A 1 277 ? -30.067 2.747 4.954 1.00 94.12 277 SER A CA 1
ATOM 2094 C C . SER A 1 277 ? -31.505 3.151 5.285 1.00 94.12 277 SER A C 1
ATOM 2096 O O . SER A 1 277 ? -31.716 3.676 6.379 1.00 94.12 277 SER A O 1
ATOM 2098 N N . GLN A 1 278 ? -32.460 2.989 4.367 1.00 94.94 278 GLN A N 1
ATOM 2099 C CA . GLN A 1 278 ? -33.871 3.278 4.634 1.00 94.94 278 GLN A CA 1
ATOM 2100 C C . GLN A 1 278 ? -34.500 2.188 5.499 1.00 94.94 278 GLN A C 1
ATOM 2102 O O . GLN A 1 278 ? -35.177 2.516 6.467 1.00 94.94 278 GLN A O 1
ATOM 2107 N N . GLU A 1 279 ? -34.188 0.919 5.238 1.00 93.38 279 GLU A N 1
ATOM 2108 C CA . GLU A 1 279 ? -34.595 -0.197 6.098 1.00 93.38 279 GLU A CA 1
ATOM 2109 C C . GLU A 1 279 ? -34.110 0.008 7.531 1.00 93.38 279 GLU A C 1
ATOM 2111 O O . GLU A 1 279 ? -34.898 -0.063 8.469 1.00 93.38 279 GLU A O 1
ATOM 2116 N N . TRP A 1 280 ? -32.837 0.378 7.712 1.00 94.44 280 TRP A N 1
ATOM 2117 C CA . TRP A 1 280 ? -32.307 0.653 9.045 1.00 94.44 280 TRP A CA 1
ATOM 2118 C C . TRP A 1 280 ? -33.088 1.749 9.775 1.00 94.44 280 TRP A C 1
ATOM 2120 O O . TRP A 1 280 ? -33.329 1.642 10.978 1.00 94.44 280 TRP A O 1
ATOM 2130 N N . LYS A 1 281 ? -33.504 2.801 9.057 1.00 93.62 281 LYS A N 1
ATOM 2131 C CA . LYS A 1 281 ? -34.320 3.898 9.602 1.00 93.62 281 LYS A CA 1
ATOM 2132 C C . LYS A 1 281 ? -35.758 3.475 9.923 1.00 93.62 281 LYS A C 1
ATOM 2134 O O . LYS A 1 281 ? -36.337 4.068 10.828 1.00 93.62 281 LYS A O 1
ATOM 2139 N N . GLY A 1 282 ? -36.287 2.467 9.232 1.00 92.44 282 GLY A N 1
ATOM 2140 C CA . GLY A 1 282 ? -37.612 1.892 9.473 1.00 92.44 282 GLY A CA 1
ATOM 2141 C C . GLY A 1 282 ? -37.677 0.865 10.609 1.00 92.44 282 GLY A C 1
ATOM 2142 O O . GLY A 1 282 ? -38.762 0.642 11.130 1.00 92.44 282 GLY A O 1
ATOM 2143 N N . LEU A 1 283 ? -36.546 0.272 11.020 1.00 91.69 283 LEU A N 1
ATOM 2144 C CA . LEU A 1 283 ? -36.500 -0.686 12.138 1.00 91.69 283 LEU A CA 1
ATOM 2145 C C . LEU A 1 283 ? -36.964 -0.064 13.462 1.00 91.69 283 LEU A C 1
ATOM 2147 O O . LEU A 1 283 ? -36.613 1.079 13.785 1.00 91.69 283 LEU A O 1
ATOM 2151 N N . SER A 1 284 ? -37.669 -0.868 14.255 1.00 90.00 284 SER A N 1
ATOM 2152 C CA . SER A 1 284 ? -38.048 -0.545 15.632 1.00 90.00 284 SER A CA 1
ATOM 2153 C C . SER A 1 284 ? -36.829 -0.501 16.570 1.00 90.00 284 SER A C 1
ATOM 2155 O O . SER A 1 284 ? -35.738 -0.974 16.239 1.00 90.00 284 SER A O 1
ATOM 2157 N N . ALA A 1 285 ? -36.991 0.085 17.763 1.00 85.38 285 ALA A N 1
ATOM 2158 C CA . ALA A 1 285 ? -35.912 0.160 18.753 1.00 85.38 285 ALA A CA 1
ATOM 2159 C C . ALA A 1 285 ? -35.424 -1.236 19.185 1.00 85.38 285 ALA A C 1
ATOM 2161 O O . ALA A 1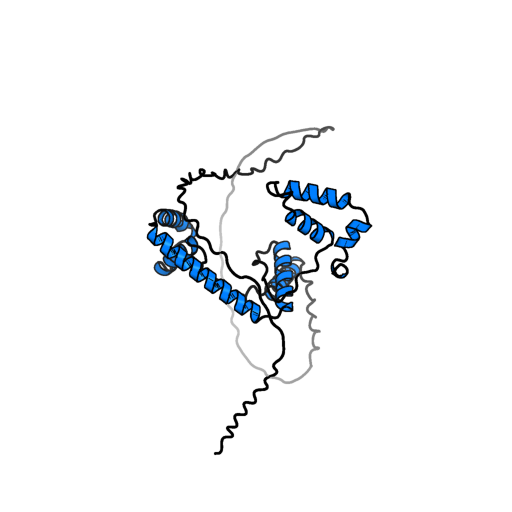 285 ? -34.219 -1.476 19.184 1.00 85.38 285 ALA A O 1
ATOM 2162 N N . ALA A 1 286 ? -36.354 -2.164 19.431 1.00 84.00 286 ALA A N 1
ATOM 2163 C CA . ALA A 1 286 ? -36.051 -3.539 19.827 1.00 84.00 286 ALA A CA 1
ATOM 2164 C C . ALA A 1 286 ? -35.252 -4.299 18.753 1.00 84.00 286 ALA A C 1
ATOM 2166 O O . ALA A 1 286 ? -34.261 -4.964 19.047 1.00 84.00 286 ALA A O 1
ATOM 2167 N N . GLU A 1 287 ? -35.615 -4.152 17.475 1.00 85.56 287 GLU A N 1
ATOM 2168 C CA . GLU A 1 287 ? -34.868 -4.798 16.390 1.00 85.56 287 GLU A CA 1
ATOM 2169 C C . GLU A 1 287 ? -33.464 -4.203 16.236 1.00 85.56 287 GLU A C 1
ATOM 2171 O O . GLU A 1 287 ? -32.515 -4.924 15.931 1.00 85.56 287 GLU A O 1
ATOM 2176 N N . ARG A 1 288 ? -33.292 -2.895 16.473 1.00 88.62 288 ARG A N 1
ATOM 2177 C CA . ARG A 1 288 ? -31.969 -2.250 16.437 1.00 88.62 288 ARG A CA 1
ATOM 2178 C C . ARG A 1 288 ? -31.071 -2.667 17.597 1.00 88.62 288 ARG A C 1
ATOM 2180 O O . ARG A 1 288 ? -29.858 -2.748 17.390 1.00 88.62 288 ARG A O 1
ATOM 2187 N N . GLU A 1 289 ? -31.629 -2.926 18.777 1.00 85.88 289 GLU A N 1
ATOM 2188 C CA . GLU A 1 289 ? -30.878 -3.374 19.958 1.00 85.88 289 GLU A CA 1
ATOM 2189 C C . GLU A 1 289 ? -30.136 -4.688 19.703 1.00 85.88 289 GLU A C 1
ATOM 2191 O O . GLU A 1 289 ? -28.949 -4.777 20.027 1.00 85.88 289 GLU A O 1
ATOM 2196 N N . SER A 1 290 ? -30.763 -5.632 18.987 1.00 86.19 290 SER A N 1
ATOM 2197 C CA . SER A 1 290 ? -30.129 -6.901 18.584 1.00 86.19 290 SER A CA 1
ATOM 2198 C C . SER A 1 290 ? -28.817 -6.712 17.807 1.00 86.19 290 SER A C 1
ATOM 2200 O O . SER A 1 290 ? -27.901 -7.530 17.889 1.00 86.19 290 SER A O 1
ATOM 2202 N N . TYR A 1 291 ? -28.684 -5.597 17.082 1.00 86.56 291 TYR A N 1
ATOM 2203 C CA . TYR A 1 291 ? -27.471 -5.254 16.347 1.00 86.56 291 TYR A CA 1
ATOM 2204 C C . TYR A 1 291 ? -26.506 -4.371 17.151 1.00 86.56 291 TYR A C 1
ATOM 2206 O O . TYR A 1 291 ? -25.321 -4.331 16.830 1.00 86.56 291 TYR A O 1
ATOM 2214 N N . LEU A 1 292 ? -26.974 -3.633 18.160 1.00 83.12 292 LEU A N 1
ATOM 2215 C CA . LEU A 1 292 ? -26.136 -2.773 19.007 1.00 83.12 292 LEU A CA 1
ATOM 2216 C C . LEU A 1 292 ? -25.323 -3.583 20.027 1.00 83.12 292 LEU A C 1
ATOM 2218 O O . LEU A 1 292 ? -24.173 -3.225 20.288 1.00 83.12 292 LEU A O 1
ATOM 2222 N N . HIS A 1 293 ? -25.889 -4.687 20.524 1.00 75.81 293 HIS A N 1
ATOM 2223 C CA . HIS A 1 293 ? -25.292 -5.568 21.534 1.00 75.81 293 HIS A CA 1
ATOM 2224 C C . HIS A 1 293 ? -25.081 -6.996 21.000 1.00 75.81 293 HIS A C 1
ATOM 2226 O O . HIS A 1 293 ? -25.636 -7.957 21.523 1.00 75.81 293 HIS A O 1
ATOM 2232 N N . PRO A 1 294 ? -24.250 -7.192 19.962 1.00 64.06 294 PRO A N 1
ATOM 2233 C CA . PRO A 1 294 ? -24.056 -8.514 19.365 1.00 64.06 294 PRO A CA 1
ATOM 2234 C C . PRO A 1 294 ? -23.378 -9.532 20.302 1.00 64.06 294 PRO A C 1
ATOM 2236 O O . PRO A 1 294 ? -23.367 -10.715 19.984 1.00 64.06 294 PRO A O 1
ATOM 2239 N N . SER A 1 295 ? -22.769 -9.094 21.414 1.00 55.91 295 SER A N 1
ATOM 2240 C CA . SER A 1 295 ? -22.073 -9.962 22.378 1.00 55.91 295 SER A CA 1
ATOM 2241 C C . SER A 1 295 ? -22.988 -10.646 23.397 1.00 55.91 295 SER A C 1
ATOM 2243 O O . SER A 1 295 ? -22.498 -11.485 24.139 1.00 55.91 295 SER A O 1
ATOM 2245 N N . GLU A 1 296 ? -24.272 -10.288 23.453 1.00 46.19 296 GLU A N 1
ATOM 2246 C CA . GLU A 1 296 ? -25.257 -10.880 24.379 1.00 46.19 296 GLU A CA 1
ATOM 2247 C C . GLU A 1 296 ? -26.217 -11.858 23.678 1.00 46.19 296 GLU A C 1
ATOM 2249 O O . GLU A 1 296 ? -27.059 -12.470 24.324 1.00 46.19 296 GLU A O 1
ATOM 2254 N N . ALA A 1 297 ? -26.094 -12.017 22.356 1.00 41.00 297 ALA A N 1
ATOM 2255 C CA . ALA A 1 297 ? -26.993 -12.827 21.529 1.00 41.00 297 ALA A CA 1
ATOM 2256 C C . ALA A 1 297 ? -26.401 -14.191 21.103 1.00 41.00 297 ALA A C 1
ATOM 2258 O O . ALA A 1 297 ? -26.832 -14.757 20.096 1.00 41.00 297 ALA A O 1
ATOM 2259 N N . VAL A 1 298 ? -25.407 -14.707 21.838 1.00 31.92 298 VAL A N 1
ATOM 2260 C CA . VAL A 1 298 ? -24.835 -16.063 21.694 1.00 31.92 298 VAL A CA 1
ATOM 2261 C C . VAL A 1 298 ? -24.802 -16.719 23.063 1.00 31.92 298 VAL A C 1
ATOM 2263 O O . VAL A 1 298 ? -25.192 -17.903 23.140 1.00 31.92 298 VAL A O 1
#

Solvent-accessible surface area (backbone atoms only — not comparable to full-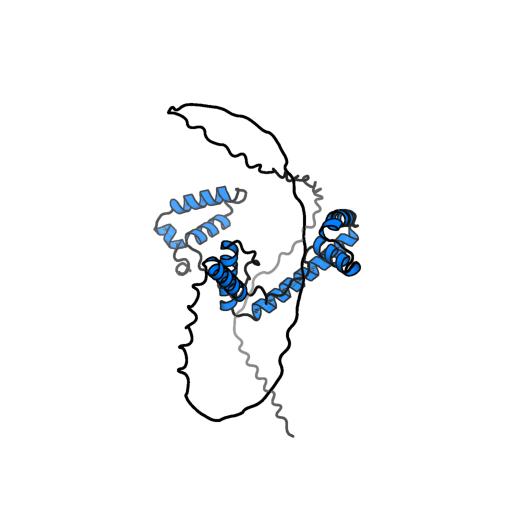atom values): 20350 Å² total; per-residue (Å²): 140,88,85,88,84,81,90,81,89,79,88,80,88,85,85,88,86,76,89,78,89,87,82,84,88,85,89,75,90,80,90,72,93,75,92,73,84,78,76,80,79,75,84,80,78,81,79,80,76,78,84,73,88,76,83,80,78,80,87,80,84,85,87,82,90,83,85,87,85,85,84,90,81,89,82,91,86,90,86,90,87,88,85,92,83,89,91,88,88,83,89,87,86,88,80,88,83,90,86,90,81,81,89,88,79,88,74,76,80,73,77,76,77,73,76,72,78,72,76,72,50,71,67,56,50,50,53,50,51,51,51,54,34,44,61,53,31,43,63,83,77,50,82,82,66,58,50,51,41,40,66,56,37,53,50,52,51,54,47,64,78,40,66,95,75,71,51,64,87,72,46,46,63,59,52,52,52,52,62,72,67,52,51,74,67,58,52,49,54,37,41,52,51,7,51,53,29,37,53,51,34,53,51,54,49,50,55,55,53,70,75,49,54,71,66,55,53,53,50,13,38,52,24,31,53,53,36,46,76,71,73,40,93,58,73,80,77,81,85,59,92,86,59,80,76,76,84,74,51,26,68,54,48,50,51,50,52,51,62,68,68,48,81,52,70,86,53,58,69,74,58,43,53,49,52,53,53,50,52,62,70,68,51,53,72,72,67,48,46,62,37,64,48,64,87,78,77,120

Mean predicted aligned error: 20.35 Å

Organism: NCBI:txid1536484

pLDDT: mean 70.53, std 24.39, range [30.34, 97.19]